Protein AF-A0A377C476-F1 (afdb_monomer_lite)

Foldseek 3Di:
DVVVVVVVVVVVVLQQEFEEEEAEAQQLQLVVVLVQLQDQAHDDDQPVVVPPVDDDCRNVVVVVVVVVCRVVRDGAAEDELLLLLLLQLLVDDLVFSLLLLCLLPVPFDSVLSSCCCCVHLSPDAPCVVPPNVVSVLLLPPPDDRDDDPVCLLCVSVSSVRSVVSSVRVLVSLCVRPLCSSVSSSQQSLLLQLFPVHRGPPSVVDHGDNVSLCSSLSSVVSSVVSNCSSVVNRHHYYYRHDFAVVSVVVCVVPDPSYFYEYRYEDPVSSVVSCCPPSVDDPVRSVVSVCQSCLDDDDPCSNSRTGPSVVSQVVGPHYHYDYDD

Sequence (323 aa):
MKEKKFVSELFLENGQFILVGLTGRTGSGCTTTANILENEKTVFPDVSKLQGFYKGLDVHRYNIVKKFAENHWENFYSIKVSDLISAYLLMLTVEEASEFILSSNKSISKEHLDIVLTFGVFSDNLILTRFKNVIENLLDHNSELKLDEKTINKFISILKLVRKFTKEFKAELNEINSNLYVSAYQLAGKSIRRRGRIEVDFEDKEFMPKSVFNLPETINRVIKLIRKSKRDNALIVIDAIRNPYEAKFFKDRYSAFHLMSINAPDEHRTNYLRKLHKFSEKQIEEIDSVESGKGDNSYKHLTNPNVTKCIELSDIHIFNPKK

Secondary structure (DSSP, 8-state):
-HHHHHHHHHHHHHHSEEEEEEE--TTSSHHHHHHHHH-SS--PPPGGGSTTTS-THHHHHHHHHHHHHHHS--PPEEEEHHHHHHHHHTTS-HHHHHHHHHHH-TTS-HHHHHHHHHHSTTTS-HIIIIIHHHHHHHH-TTS-----HHHHHHHHHHHHHHHHHHHHHHHHHHHH-TTHHHHHHHHHHHHHHHHSS--TTTTTSPP-GGGGGHHHHHHHHHHHHHHHHTTT-EEEEEE----HHHHHHHHHH-TTEEEEEEE--HHHHHHHHHHHH---HHHHHHHHHHHBT--SSTTHHHHS-BHHHHHHT-SEEEE----

InterPro domains:
  IPR027417 P-loop containing nucleoside triphosphate hydrolase [G3DSA:3.40.50.300] (19-323)
  IPR027417 P-loop containing nucleoside triphosphate hydrolase [SSF52540] (19-187)

Organism: Escherichia coli (NCBI:txid562)

pLDDT: mean 90.07, std 8.07, range [57.75, 97.88]

Radius of gyration: 21.04 Å; chains: 1; bounding box: 57×39×68 Å

Structure (mmCIF, N/CA/C/O backbone):
data_AF-A0A377C476-F1
#
_entry.id   AF-A0A377C476-F1
#
loop_
_atom_site.group_PDB
_atom_site.id
_atom_site.type_symbol
_atom_site.label_atom_id
_atom_site.label_alt_id
_atom_site.label_comp_id
_atom_site.label_asym_id
_atom_site.label_entity_id
_atom_site.label_seq_id
_atom_site.pdbx_PDB_ins_code
_atom_site.Cartn_x
_atom_site.Cartn_y
_atom_site.Cartn_z
_atom_site.occupancy
_atom_site.B_iso_or_equiv
_atom_site.auth_seq_id
_atom_site.auth_comp_id
_atom_site.auth_asym_id
_atom_site.auth_atom_id
_atom_site.pdbx_PDB_model_num
ATOM 1 N N . MET A 1 1 ? -17.209 -1.822 42.238 1.00 57.75 1 MET A N 1
ATOM 2 C CA . MET A 1 1 ? -15.994 -1.037 41.891 1.00 57.75 1 MET A CA 1
ATOM 3 C C . MET A 1 1 ? -14.922 -1.890 41.205 1.00 57.75 1 MET A C 1
ATOM 5 O O . MET A 1 1 ? -14.428 -1.461 40.174 1.00 57.75 1 MET A O 1
ATOM 9 N N . LYS A 1 2 ? -14.615 -3.103 41.703 1.00 63.81 2 LYS A N 1
ATOM 10 C CA . LYS A 1 2 ? -13.699 -4.060 41.042 1.00 63.81 2 LYS A CA 1
ATOM 11 C C . LYS A 1 2 ? -14.183 -4.544 39.665 1.00 63.81 2 LYS A C 1
ATOM 13 O O . LYS A 1 2 ? -13.397 -4.515 38.733 1.00 63.81 2 LYS A O 1
ATOM 18 N N . GLU A 1 3 ? -15.466 -4.880 39.505 1.00 65.62 3 GLU A N 1
ATOM 19 C CA . GLU A 1 3 ? -16.017 -5.288 38.195 1.00 65.62 3 GLU A CA 1
ATOM 20 C C . GLU A 1 3 ? -15.938 -4.184 37.141 1.00 65.62 3 GLU A C 1
ATOM 22 O O . GLU A 1 3 ? -15.497 -4.440 36.033 1.00 65.62 3 GLU A O 1
ATOM 27 N N . LYS A 1 4 ? -16.287 -2.935 37.485 1.00 66.75 4 LYS A N 1
ATOM 28 C CA . LYS A 1 4 ? -16.133 -1.802 36.555 1.00 66.75 4 LYS A CA 1
ATOM 29 C C . LYS A 1 4 ? -14.678 -1.623 36.115 1.00 66.75 4 LYS A C 1
ATOM 31 O O . LYS A 1 4 ? -14.443 -1.351 34.950 1.00 66.75 4 LYS A O 1
ATOM 36 N N . LYS A 1 5 ? -13.718 -1.810 37.028 1.00 68.38 5 LYS A N 1
ATOM 37 C CA . LYS A 1 5 ? -12.285 -1.743 36.715 1.00 68.38 5 LYS A CA 1
ATOM 38 C C . LYS A 1 5 ? -11.850 -2.890 35.794 1.00 68.38 5 LYS A C 1
ATOM 40 O O . LYS A 1 5 ? -11.198 -2.628 34.796 1.00 68.38 5 LYS A O 1
ATOM 45 N N . PHE A 1 6 ? -12.280 -4.116 36.085 1.00 72.31 6 PHE A N 1
ATOM 46 C CA . PHE A 1 6 ? -11.998 -5.300 35.270 1.00 72.31 6 PHE A CA 1
ATOM 47 C C . PHE A 1 6 ? -12.586 -5.190 33.858 1.00 72.31 6 PHE A C 1
ATOM 49 O O . PHE A 1 6 ? -11.902 -5.443 32.876 1.00 72.31 6 PHE A O 1
ATOM 56 N N . VAL A 1 7 ? -13.842 -4.752 33.747 1.00 70.62 7 VAL A N 1
ATOM 57 C CA . VAL A 1 7 ? -14.502 -4.513 32.460 1.00 70.62 7 VAL A CA 1
ATOM 58 C C . VAL A 1 7 ? -13.757 -3.432 31.673 1.00 70.62 7 VAL A C 1
ATOM 60 O O . VAL A 1 7 ? -13.497 -3.620 30.489 1.00 70.62 7 VAL A O 1
ATOM 63 N N . SER A 1 8 ? -13.348 -2.336 32.321 1.00 67.06 8 SER A N 1
ATOM 64 C CA . SER A 1 8 ? -12.518 -1.311 31.679 1.00 67.06 8 SER A CA 1
ATOM 65 C C . SER A 1 8 ? -11.168 -1.857 31.202 1.00 67.06 8 SER A C 1
ATOM 67 O O . SER A 1 8 ? -10.776 -1.556 30.084 1.00 67.06 8 SER A O 1
ATOM 69 N N . GLU A 1 9 ? -10.470 -2.665 32.003 1.00 69.00 9 GLU A N 1
ATOM 70 C CA . GLU A 1 9 ? -9.192 -3.294 31.624 1.00 69.00 9 GLU A CA 1
ATOM 71 C C . GLU A 1 9 ? -9.357 -4.248 30.429 1.00 69.00 9 GLU A C 1
ATOM 73 O O . GLU A 1 9 ? -8.583 -4.178 29.478 1.00 69.00 9 GLU A O 1
ATOM 78 N N . LEU A 1 10 ? -10.424 -5.053 30.410 1.00 68.19 10 LEU A N 1
ATOM 79 C CA . LEU A 1 10 ? -10.737 -5.961 29.303 1.00 68.19 10 LEU A CA 1
ATOM 80 C C . LEU A 1 10 ? -11.032 -5.208 27.992 1.00 68.19 10 LEU A C 1
ATOM 82 O O . LEU A 1 10 ? -10.641 -5.646 26.913 1.00 68.19 10 LEU A O 1
ATOM 86 N N . PHE A 1 11 ? -11.715 -4.060 28.069 1.00 66.81 11 PHE A N 1
ATOM 87 C CA . PHE A 1 11 ? -11.955 -3.208 26.901 1.00 66.81 11 PHE A CA 1
ATOM 88 C C . PHE A 1 11 ? -10.708 -2.430 26.460 1.00 66.81 11 PHE A C 1
ATOM 90 O O . PHE A 1 11 ? -10.566 -2.162 25.267 1.00 66.81 11 PHE A O 1
ATOM 97 N N . LEU A 1 12 ? -9.806 -2.087 27.385 1.00 64.88 12 LEU A N 1
ATOM 98 C CA . LEU A 1 12 ? -8.545 -1.410 27.073 1.00 64.88 12 LEU A CA 1
ATOM 99 C C . LEU A 1 12 ? -7.604 -2.306 26.259 1.00 64.88 12 LEU A C 1
ATOM 101 O O . LEU A 1 12 ? -6.991 -1.807 25.321 1.00 64.88 12 LEU A O 1
ATOM 105 N N . GLU A 1 13 ? -7.545 -3.609 26.547 1.00 63.44 13 GLU A N 1
ATOM 106 C CA . GLU A 1 13 ? -6.774 -4.594 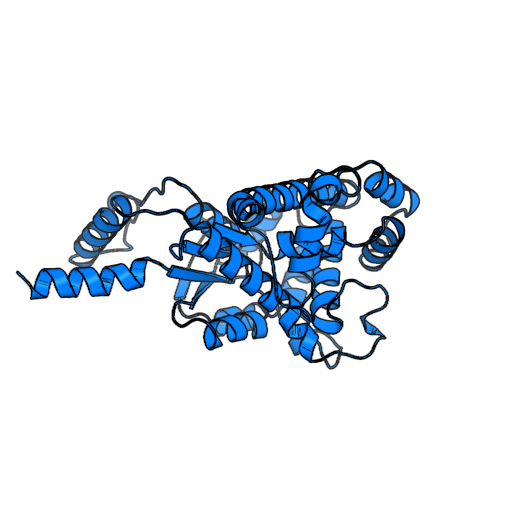25.763 1.00 63.44 13 GLU A CA 1
ATOM 107 C C . GLU A 1 13 ? -7.187 -4.595 24.276 1.00 63.44 13 GLU A C 1
ATOM 109 O O . GLU A 1 13 ? -6.336 -4.580 23.388 1.00 63.44 13 GLU A O 1
ATOM 114 N N . ASN A 1 14 ? -8.491 -4.496 23.983 1.00 64.25 14 ASN A N 1
ATOM 115 C CA . ASN A 1 14 ? -9.004 -4.423 22.605 1.00 64.25 14 ASN A CA 1
ATOM 116 C C . ASN A 1 14 ? -8.673 -3.099 21.892 1.00 64.25 14 ASN A C 1
ATOM 118 O O . ASN A 1 14 ? -8.753 -3.025 20.667 1.00 64.25 14 ASN A O 1
ATOM 122 N N . GLY A 1 15 ? -8.332 -2.047 22.640 1.00 69.44 15 GLY A N 1
ATOM 123 C CA . GLY A 1 15 ? -7.963 -0.740 22.096 1.00 69.44 15 GLY A CA 1
ATOM 124 C C . GLY A 1 15 ? -6.485 -0.614 21.725 1.00 69.44 15 GLY A C 1
ATOM 125 O O . GLY A 1 15 ? -6.117 0.336 21.043 1.00 69.44 15 GLY A O 1
ATOM 126 N N . GLN A 1 16 ? -5.635 -1.554 22.148 1.00 84.69 16 GLN A N 1
ATOM 127 C CA . GLN A 1 16 ? -4.187 -1.470 21.939 1.00 84.69 16 GLN A CA 1
ATOM 128 C C . GLN A 1 16 ? -3.775 -1.808 20.505 1.00 84.69 16 GLN A C 1
ATOM 130 O O . GLN A 1 16 ? -2.795 -1.268 19.999 1.00 84.69 16 GLN A O 1
ATOM 135 N N . PHE A 1 17 ? -4.507 -2.684 19.817 1.00 92.06 17 PHE A N 1
ATOM 136 C CA . PHE A 1 17 ? -4.168 -3.074 18.453 1.00 92.06 17 PHE A CA 1
ATOM 137 C C . PHE A 1 17 ? -5.415 -3.258 17.597 1.00 92.06 17 PHE A C 1
ATOM 139 O O . PHE A 1 17 ? -6.231 -4.141 17.845 1.00 92.06 17 PHE A O 1
ATOM 146 N N . ILE A 1 18 ? -5.513 -2.455 16.539 1.00 93.56 18 ILE A N 1
ATOM 147 C CA . ILE A 1 18 ? -6.541 -2.591 15.507 1.00 93.56 18 ILE A CA 1
ATOM 148 C C . ILE A 1 18 ? -5.837 -2.636 14.159 1.00 93.56 18 ILE A C 1
ATOM 150 O O . ILE A 1 18 ? -4.988 -1.791 13.868 1.00 93.56 18 ILE A O 1
ATOM 154 N N . LEU A 1 19 ? -6.224 -3.591 13.314 1.00 96.44 19 LEU A N 1
ATOM 155 C CA . LEU A 1 19 ? -5.758 -3.663 11.938 1.00 96.44 19 LEU A CA 1
ATOM 156 C C . LEU A 1 19 ? -6.949 -3.558 10.987 1.00 96.44 19 LEU A C 1
ATOM 158 O O . LEU A 1 19 ? -7.756 -4.475 10.878 1.00 96.44 19 LEU A O 1
ATOM 162 N N . VAL A 1 20 ? -7.050 -2.450 10.262 1.00 97.38 20 VAL A N 1
ATOM 163 C CA . VAL A 1 20 ? -8.096 -2.262 9.252 1.00 97.38 20 VAL A CA 1
ATOM 164 C C . VAL A 1 20 ? -7.502 -2.451 7.867 1.00 97.38 20 VAL A C 1
ATOM 166 O O . VAL A 1 20 ? -6.581 -1.743 7.474 1.00 97.38 20 VAL A O 1
ATOM 169 N N . GLY A 1 21 ? -8.043 -3.383 7.094 1.00 97.75 21 GLY A N 1
ATOM 170 C CA . GLY A 1 21 ? -7.802 -3.451 5.658 1.00 97.75 21 GLY A CA 1
ATOM 171 C C . GLY A 1 21 ? -8.862 -2.646 4.925 1.00 97.75 21 GLY A C 1
ATOM 172 O O . GLY A 1 21 ? -10.046 -2.892 5.120 1.00 97.75 21 GLY A O 1
ATOM 173 N N . LEU A 1 22 ? -8.474 -1.705 4.068 1.00 97.88 22 LEU A N 1
ATOM 174 C CA . LEU A 1 22 ? -9.420 -1.038 3.175 1.00 97.88 22 LEU A CA 1
ATOM 175 C C . LEU A 1 22 ? -9.437 -1.745 1.827 1.00 97.88 22 LEU A C 1
ATOM 177 O O . LEU A 1 22 ? -8.386 -2.084 1.296 1.00 97.88 22 LEU A O 1
ATOM 181 N N . THR A 1 23 ? -10.609 -1.915 1.232 1.00 96.44 23 THR A N 1
ATOM 182 C CA . THR A 1 23 ? -10.756 -2.392 -0.147 1.00 96.44 23 THR A CA 1
ATOM 183 C C . THR A 1 23 ? -11.843 -1.609 -0.872 1.00 96.44 23 THR A C 1
ATOM 185 O O . THR A 1 23 ? -12.672 -0.949 -0.250 1.00 96.44 23 THR A O 1
ATOM 188 N N . GLY A 1 24 ? -11.814 -1.613 -2.196 1.00 93.88 24 GLY A N 1
ATOM 189 C CA . GLY A 1 24 ? -12.720 -0.820 -3.014 1.00 93.88 24 GLY A CA 1
ATOM 190 C C . GLY A 1 24 ? -12.116 -0.506 -4.372 1.00 93.88 24 GLY A C 1
ATOM 191 O O . GLY A 1 24 ? -10.894 -0.505 -4.548 1.00 93.88 24 GLY A O 1
ATOM 192 N N . ARG A 1 25 ? -12.994 -0.268 -5.346 1.00 91.12 25 ARG A N 1
ATOM 193 C CA . ARG A 1 25 ? -12.596 0.056 -6.721 1.00 91.12 25 ARG A CA 1
ATOM 194 C C . ARG A 1 25 ? -11.845 1.380 -6.764 1.00 91.12 25 ARG A C 1
ATOM 196 O O . ARG A 1 25 ? -12.111 2.283 -5.965 1.00 91.12 25 ARG A O 1
ATOM 203 N N . THR A 1 26 ? -10.935 1.539 -7.721 1.00 89.00 26 THR A N 1
ATOM 204 C CA . THR A 1 26 ? -10.209 2.810 -7.886 1.00 89.00 26 THR A CA 1
ATOM 205 C C . THR A 1 26 ? -11.179 3.990 -7.992 1.00 89.00 26 THR A C 1
ATOM 207 O O . THR A 1 26 ? -12.104 3.976 -8.795 1.00 89.00 26 THR A O 1
ATOM 210 N N . GLY A 1 27 ? -10.979 5.014 -7.156 1.00 86.75 27 GLY A N 1
ATOM 211 C CA . GLY A 1 27 ? -11.849 6.195 -7.073 1.00 86.75 27 GLY A CA 1
ATOM 212 C C . GLY A 1 27 ? -12.967 6.125 -6.020 1.00 86.75 27 GLY A C 1
ATOM 213 O O . GLY A 1 27 ? -13.596 7.156 -5.756 1.00 86.75 27 GLY A O 1
ATOM 214 N N . SER A 1 28 ? -13.178 4.976 -5.359 1.00 90.69 28 SER A N 1
ATOM 215 C CA . SER A 1 28 ? -14.230 4.811 -4.339 1.00 90.69 28 SER A CA 1
ATOM 216 C C . SER A 1 28 ? -13.941 5.531 -3.017 1.00 90.69 28 SER A C 1
ATOM 218 O O . SER A 1 28 ? -14.869 5.948 -2.325 1.00 90.69 28 SER A O 1
ATOM 220 N N . GLY A 1 29 ? -12.662 5.753 -2.691 1.00 92.38 29 GLY A N 1
ATOM 221 C CA . GLY A 1 29 ? -12.243 6.555 -1.538 1.00 92.38 29 GLY A CA 1
ATOM 222 C C . GLY A 1 29 ? -11.374 5.846 -0.500 1.00 92.38 29 GLY A C 1
ATOM 223 O O . GLY A 1 29 ? -11.163 6.435 0.551 1.00 92.38 29 GLY A O 1
ATOM 224 N N . CYS A 1 30 ? -10.829 4.650 -0.767 1.00 94.25 30 CYS A N 1
ATOM 225 C CA . CYS A 1 30 ? -9.942 3.947 0.179 1.00 94.25 30 CYS A CA 1
ATOM 226 C C . CYS A 1 30 ? -8.803 4.837 0.704 1.00 94.25 30 CYS A C 1
ATOM 228 O O . CYS A 1 30 ? -8.698 5.045 1.908 1.00 94.25 30 CYS A O 1
ATOM 230 N N . THR A 1 31 ? -8.026 5.462 -0.185 1.00 92.38 31 THR A N 1
ATOM 231 C CA . THR A 1 31 ? -6.931 6.355 0.224 1.00 92.38 31 THR A CA 1
ATOM 232 C C . THR A 1 31 ? -7.428 7.579 0.996 1.00 92.38 31 THR A C 1
ATOM 234 O O . THR A 1 31 ? -6.753 8.047 1.908 1.00 92.38 31 THR A O 1
ATOM 237 N N . THR A 1 32 ? -8.621 8.098 0.681 1.00 93.06 32 THR A N 1
ATOM 238 C CA . THR A 1 32 ? -9.232 9.192 1.452 1.00 93.06 32 THR A CA 1
ATOM 239 C C . THR A 1 32 ? -9.552 8.738 2.873 1.00 93.06 32 THR A C 1
ATOM 241 O O . THR A 1 32 ? -9.193 9.433 3.818 1.00 93.06 32 THR A O 1
ATOM 244 N N . THR A 1 33 ? -10.155 7.559 3.035 1.00 94.94 33 THR A N 1
ATOM 245 C CA . THR A 1 33 ? -10.430 6.964 4.347 1.00 94.94 33 THR A CA 1
ATOM 246 C C . THR A 1 33 ? -9.140 6.697 5.123 1.00 94.94 33 THR A C 1
ATOM 248 O O . THR A 1 33 ? -9.057 7.076 6.287 1.00 94.94 33 THR A O 1
ATOM 251 N N . ALA A 1 34 ? -8.106 6.130 4.489 1.00 95.69 34 ALA A N 1
ATOM 252 C CA . ALA A 1 34 ? -6.804 5.914 5.125 1.00 95.69 34 ALA A CA 1
ATOM 253 C C . ALA A 1 34 ? -6.193 7.227 5.637 1.00 95.69 34 ALA A C 1
ATOM 255 O O . ALA A 1 34 ? -5.738 7.286 6.774 1.00 95.69 34 ALA A O 1
ATOM 256 N N . ASN A 1 35 ? -6.243 8.293 4.831 1.00 94.38 35 ASN A N 1
ATOM 257 C CA . ASN A 1 35 ? -5.744 9.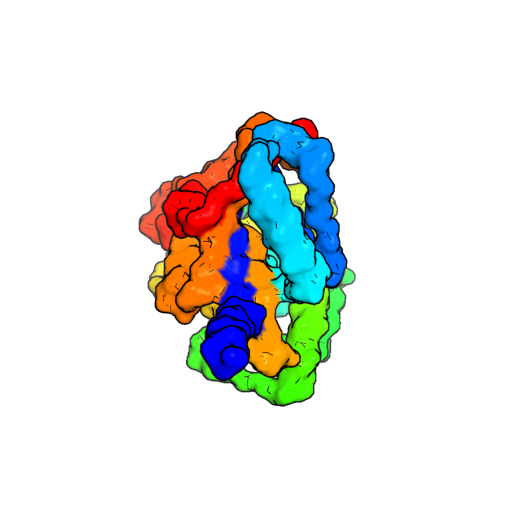608 5.232 1.00 94.38 35 ASN A CA 1
ATOM 258 C C . ASN A 1 35 ? -6.563 10.215 6.389 1.00 94.38 35 ASN A C 1
ATOM 260 O O . ASN A 1 35 ? -5.987 10.876 7.245 1.00 94.38 35 ASN A O 1
ATOM 264 N N . ILE A 1 36 ? -7.888 10.004 6.434 1.00 93.81 36 ILE A N 1
ATOM 265 C CA . ILE A 1 36 ? -8.722 10.440 7.570 1.00 93.81 36 ILE A CA 1
ATOM 266 C C . ILE A 1 36 ? -8.282 9.727 8.851 1.00 93.81 36 ILE A C 1
ATOM 268 O O . ILE A 1 36 ? -8.099 10.387 9.870 1.00 93.81 36 ILE A O 1
ATOM 272 N N . LEU A 1 37 ? -8.086 8.406 8.791 1.00 94.69 37 LEU A N 1
ATOM 273 C CA . LEU A 1 37 ? -7.642 7.604 9.934 1.00 94.69 37 LEU A CA 1
ATOM 274 C C . LEU A 1 37 ? -6.221 7.971 10.391 1.00 94.69 37 LEU A C 1
ATOM 276 O O . LEU A 1 37 ? -5.928 7.913 11.579 1.00 94.69 37 LEU A O 1
ATOM 280 N N . GLU A 1 38 ? -5.342 8.362 9.469 1.00 94.88 38 GLU A N 1
ATOM 281 C CA . GLU A 1 38 ? -3.955 8.743 9.765 1.00 94.88 38 GLU A CA 1
ATOM 282 C C . GLU A 1 38 ? -3.814 10.144 10.389 1.00 94.88 38 GLU A C 1
ATOM 284 O O . GLU A 1 38 ? -2.758 10.472 10.931 1.00 94.88 38 GLU A O 1
ATOM 289 N N . ASN A 1 39 ? -4.858 10.976 10.357 1.00 93.44 39 ASN A N 1
ATOM 290 C CA . ASN A 1 39 ? -4.792 12.313 10.943 1.00 93.44 39 ASN A CA 1
ATOM 291 C C . ASN A 1 39 ? -4.703 12.270 12.476 1.00 93.44 39 ASN A C 1
ATOM 293 O O . ASN A 1 39 ? -5.506 11.622 13.147 1.00 93.44 39 ASN A O 1
ATOM 297 N N . GLU A 1 40 ? -3.790 13.069 13.038 1.00 90.81 40 GLU A N 1
ATOM 298 C CA . GLU A 1 40 ? -3.640 13.263 14.493 1.00 90.81 40 GLU A CA 1
ATOM 299 C C . GLU A 1 40 ? -4.912 13.809 15.149 1.00 90.81 40 GLU A C 1
ATOM 301 O O . GLU A 1 40 ? -5.208 13.510 16.301 1.00 90.81 40 GLU A O 1
ATOM 306 N N . LYS A 1 41 ? -5.680 14.606 14.402 1.00 87.94 41 LYS A N 1
ATOM 307 C CA . LYS A 1 41 ? -6.986 15.111 14.815 1.00 87.94 41 LYS A CA 1
ATOM 308 C C . LYS A 1 41 ? -8.022 14.657 13.808 1.00 87.94 41 LYS A C 1
ATOM 310 O O . LYS A 1 41 ? -7.912 14.961 12.621 1.00 87.94 41 LYS A O 1
ATOM 315 N N . THR A 1 42 ? -9.048 13.976 14.290 1.00 82.00 42 THR A N 1
ATOM 316 C CA . THR A 1 42 ? -10.223 13.656 13.486 1.00 82.00 42 THR A CA 1
ATOM 317 C C . THR A 1 42 ? -11.346 14.646 13.765 1.00 82.00 42 THR A C 1
ATOM 319 O O . THR A 1 42 ? -11.436 15.222 14.850 1.00 82.00 42 THR A O 1
ATOM 322 N N . VAL A 1 43 ? -12.207 14.848 12.773 1.00 84.62 43 VAL A N 1
ATOM 323 C CA . VAL A 1 43 ? -13.408 15.671 12.906 1.00 84.62 43 VAL A CA 1
ATOM 324 C C . VAL A 1 43 ? -14.605 14.772 12.671 1.00 84.62 43 VAL A C 1
ATOM 326 O O . VAL A 1 43 ? -14.848 14.323 11.550 1.00 84.62 43 VAL A O 1
ATOM 329 N N . PHE A 1 44 ? -15.376 14.534 13.726 1.00 89.06 44 PHE A N 1
ATOM 330 C CA . PHE A 1 44 ? -16.642 13.836 13.598 1.00 89.06 44 PHE A CA 1
ATOM 331 C C . PHE A 1 44 ? -17.749 14.837 13.250 1.00 89.06 44 PHE A C 1
ATOM 333 O O . PHE A 1 44 ? -17.859 15.887 13.892 1.00 89.06 44 PHE A O 1
ATOM 340 N N . PRO A 1 45 ? -18.583 14.545 12.238 1.00 89.06 45 PRO A N 1
ATOM 341 C CA . PRO A 1 45 ? -19.657 15.446 11.845 1.00 89.06 45 PRO A CA 1
ATOM 342 C C . PRO A 1 45 ? -20.634 15.701 13.001 1.00 89.06 45 PRO A C 1
ATOM 344 O O . PRO A 1 45 ? -20.818 14.890 13.905 1.00 89.06 45 PRO A O 1
ATOM 347 N N . ASP A 1 46 ? -21.270 16.864 13.010 1.00 87.50 46 ASP A N 1
ATOM 348 C CA . ASP A 1 46 ? -22.396 17.099 13.913 1.00 87.50 46 ASP A CA 1
ATOM 349 C C . ASP A 1 46 ? -23.640 16.401 13.381 1.00 87.50 46 ASP A C 1
ATOM 351 O O . ASP A 1 46 ? -23.808 16.256 12.170 1.00 87.50 46 ASP A O 1
ATOM 355 N N . VAL A 1 47 ? -24.551 16.020 14.278 1.00 85.12 47 VAL A N 1
ATOM 356 C CA . VAL A 1 47 ? -25.820 15.370 13.910 1.00 85.12 47 VAL A CA 1
ATOM 357 C C . VAL A 1 47 ? -26.593 16.193 12.873 1.00 85.12 47 VAL A C 1
ATOM 359 O O . VAL A 1 47 ? -27.190 15.631 11.959 1.00 85.12 47 VAL A O 1
ATOM 362 N N . SER A 1 48 ? -26.526 17.525 12.958 1.00 83.44 48 SER A N 1
ATOM 363 C CA . SER A 1 48 ? -27.154 18.441 11.997 1.00 83.44 48 SER A CA 1
ATOM 364 C C . SER A 1 48 ? -26.638 18.275 10.564 1.00 83.44 48 SER A C 1
ATOM 366 O O . SER A 1 48 ? -27.383 18.526 9.619 1.00 83.44 48 SER A O 1
ATOM 368 N N . LYS A 1 49 ? -25.391 17.821 10.388 1.00 83.81 49 LYS A N 1
ATOM 369 C CA . LYS A 1 49 ? -24.755 17.561 9.086 1.00 83.81 49 LYS A CA 1
ATOM 370 C C . LYS A 1 49 ? -25.054 16.159 8.546 1.00 83.81 49 LYS A C 1
ATOM 372 O O . LYS A 1 49 ? -24.744 15.878 7.395 1.00 83.81 49 LYS A O 1
ATOM 377 N N . LEU A 1 50 ? -25.674 15.291 9.347 1.00 79.44 50 LEU A N 1
ATOM 378 C CA . LEU A 1 50 ? -26.007 13.904 8.998 1.00 79.44 50 LEU A CA 1
ATOM 379 C C . LEU A 1 50 ? -27.468 13.746 8.538 1.00 79.44 50 LEU A C 1
ATOM 381 O O . LEU A 1 50 ? -28.037 12.666 8.691 1.00 79.44 50 LEU A O 1
ATOM 385 N N . GLN A 1 51 ? -28.087 14.824 8.031 1.00 67.81 51 GLN A N 1
ATOM 386 C CA . GLN A 1 51 ? -29.532 14.949 7.782 1.00 67.81 51 GLN A CA 1
ATOM 387 C C . GLN A 1 51 ? -30.187 13.651 7.280 1.00 67.81 51 GLN A C 1
ATOM 389 O O . GLN A 1 51 ? -29.940 13.194 6.166 1.00 67.81 51 GLN A O 1
ATOM 394 N N . GLY A 1 52 ? -31.054 13.077 8.118 1.00 73.81 52 GLY A N 1
ATOM 395 C CA . GLY A 1 52 ? -31.878 11.914 7.786 1.00 73.81 52 GLY A CA 1
ATOM 396 C C . GLY A 1 52 ? -31.228 10.542 7.989 1.00 73.81 52 GLY A C 1
ATOM 397 O O . GLY A 1 52 ? -31.963 9.558 7.939 1.00 73.81 52 GLY A O 1
ATOM 398 N N . PHE A 1 53 ? -29.918 10.460 8.262 1.00 79.19 53 PHE A N 1
ATOM 399 C CA . PHE A 1 53 ? -29.214 9.182 8.441 1.00 79.19 53 PHE A CA 1
ATOM 400 C C . PHE A 1 53 ? -29.513 8.522 9.796 1.00 79.19 53 PHE A C 1
ATOM 402 O O . PHE A 1 53 ? -29.760 7.323 9.860 1.00 79.19 53 PHE A O 1
ATOM 409 N N . TYR A 1 54 ? -29.549 9.313 10.872 1.00 83.81 54 TYR A N 1
ATOM 410 C CA . TYR A 1 54 ? -29.909 8.853 12.217 1.00 83.81 54 TYR A CA 1
ATOM 411 C C . TYR A 1 54 ? -31.221 9.493 12.674 1.00 83.81 54 TYR A C 1
ATOM 413 O O . TYR A 1 54 ? -31.459 10.679 12.431 1.00 83.81 54 TYR A O 1
ATOM 421 N N . LYS A 1 55 ? -32.074 8.723 13.361 1.00 86.00 55 LYS A N 1
ATOM 422 C CA . LYS A 1 55 ? -33.350 9.196 13.924 1.00 86.00 55 LYS A CA 1
ATOM 423 C C . LYS A 1 55 ? -33.555 8.653 15.339 1.00 86.00 55 LYS A C 1
ATOM 425 O O . LYS A 1 55 ? -33.066 7.579 15.676 1.00 86.00 55 LYS A O 1
ATOM 430 N N . GLY A 1 56 ? -34.288 9.396 16.170 1.00 87.69 56 GLY A N 1
ATOM 431 C CA . GLY A 1 56 ? -34.650 8.968 17.525 1.00 87.69 56 GLY A CA 1
ATOM 432 C C . GLY A 1 56 ? -33.438 8.565 18.374 1.00 87.69 56 GLY A C 1
ATOM 433 O O . GLY A 1 56 ? -32.489 9.335 18.519 1.00 87.69 56 GLY A O 1
ATOM 434 N N . LEU A 1 57 ? -33.463 7.345 18.917 1.00 90.62 57 LEU A N 1
ATOM 435 C CA . LEU A 1 57 ? -32.402 6.805 19.778 1.00 90.62 57 LEU A CA 1
ATOM 436 C C . LEU A 1 57 ? -31.035 6.699 19.086 1.00 90.62 57 LEU A C 1
ATOM 438 O O . LEU A 1 57 ? -30.013 6.770 19.768 1.00 90.62 57 LEU A O 1
ATOM 442 N N . ASP A 1 58 ? -30.982 6.583 17.759 1.00 90.38 58 ASP A N 1
ATOM 443 C CA . ASP A 1 58 ? -29.703 6.457 17.054 1.00 90.38 58 ASP A CA 1
ATOM 444 C C . ASP A 1 58 ? -28.902 7.760 17.069 1.00 90.38 58 ASP A C 1
ATOM 446 O O . ASP A 1 58 ? -27.676 7.726 17.123 1.00 90.38 58 ASP A O 1
ATOM 450 N N . VAL A 1 59 ? -29.577 8.913 17.145 1.00 91.00 59 VAL A N 1
ATOM 451 C CA . VAL A 1 59 ? -28.916 10.208 17.371 1.00 91.00 59 VAL A CA 1
ATOM 452 C C . VAL A 1 59 ? -28.211 10.220 18.728 1.00 91.00 59 VAL A C 1
ATOM 454 O O . VAL A 1 59 ? -27.078 10.686 18.847 1.00 91.00 59 VAL A O 1
ATOM 457 N N . HIS A 1 60 ? -28.865 9.679 19.758 1.00 89.81 60 HIS A N 1
ATOM 458 C CA . HIS A 1 60 ? -28.279 9.591 21.090 1.00 89.81 60 HIS A CA 1
ATOM 459 C C . HIS A 1 60 ? -27.078 8.636 21.112 1.00 89.81 60 HIS A C 1
ATOM 461 O O . HIS A 1 60 ? -26.015 9.004 21.610 1.00 89.81 60 HIS A O 1
ATOM 467 N N . ARG A 1 61 ? -27.210 7.451 20.499 1.00 92.81 61 ARG A N 1
ATOM 468 C CA . ARG A 1 61 ? -26.114 6.476 20.355 1.00 92.81 61 ARG A CA 1
ATOM 469 C C . ARG A 1 61 ? -24.924 7.062 19.598 1.00 92.81 61 ARG A C 1
ATOM 471 O O . ARG A 1 61 ? -23.795 6.937 20.064 1.00 92.81 61 ARG A O 1
ATOM 478 N N . TYR A 1 62 ? -25.177 7.755 18.487 1.00 92.44 62 TYR A N 1
ATOM 479 C CA . TYR A 1 62 ? -24.142 8.449 17.726 1.00 92.44 62 TYR A CA 1
ATOM 480 C C . TYR A 1 62 ? -23.387 9.454 18.597 1.00 92.44 62 TYR A C 1
ATOM 482 O O . TYR A 1 62 ? -22.163 9.431 18.619 1.00 92.44 62 TYR A O 1
ATOM 490 N N . ASN A 1 63 ? -24.094 10.292 19.361 1.00 91.31 63 ASN A N 1
ATOM 491 C CA . ASN A 1 63 ? -23.458 11.285 20.228 1.00 91.31 63 ASN A CA 1
ATOM 492 C C . ASN A 1 63 ? -22.601 10.652 21.333 1.00 91.31 63 ASN A C 1
ATOM 494 O O . ASN A 1 63 ? -21.539 11.185 21.651 1.00 91.31 63 ASN A O 1
ATOM 498 N N . ILE A 1 64 ? -23.026 9.516 21.897 1.00 92.94 64 ILE A N 1
ATOM 499 C CA . ILE A 1 64 ? -22.220 8.766 22.873 1.00 92.94 64 ILE A CA 1
ATOM 500 C C . ILE A 1 64 ? -20.921 8.281 22.221 1.00 92.94 64 ILE A C 1
ATOM 502 O O . ILE A 1 64 ? -19.841 8.532 22.755 1.00 92.94 64 ILE A O 1
ATOM 506 N N . VAL A 1 65 ? -21.019 7.624 21.060 1.00 91.62 65 VAL A N 1
ATOM 507 C CA . VAL A 1 65 ? -19.853 7.078 20.347 1.00 91.62 65 VAL A CA 1
ATOM 508 C C . VAL A 1 65 ? -18.932 8.195 19.863 1.00 91.62 65 VAL A C 1
ATOM 510 O O . VAL A 1 65 ? -17.727 8.106 20.071 1.00 91.62 65 VAL A O 1
ATOM 513 N N . LYS A 1 66 ? -19.487 9.271 19.293 1.00 92.19 66 LYS A N 1
ATOM 514 C CA . LYS A 1 66 ? -18.754 10.475 18.878 1.00 92.19 66 LYS A CA 1
ATOM 515 C C . LYS A 1 66 ? -17.953 11.041 20.045 1.00 92.19 66 LYS A C 1
ATOM 517 O O . LYS A 1 66 ? -16.738 11.147 19.946 1.00 92.19 66 LYS A O 1
ATOM 522 N N . LYS A 1 67 ? -18.613 11.328 21.173 1.00 92.06 67 LYS A N 1
ATOM 523 C CA . LYS A 1 67 ? -17.949 11.891 22.355 1.00 92.06 67 LYS A CA 1
ATOM 524 C C . LYS A 1 67 ? -16.868 10.957 22.893 1.00 92.06 67 LYS A C 1
ATOM 526 O O . LYS A 1 67 ? -15.818 11.423 23.322 1.00 92.06 67 LYS A O 1
ATOM 531 N N . PHE A 1 68 ? -17.111 9.648 22.901 1.00 90.25 68 PHE A N 1
ATOM 532 C CA . PHE A 1 68 ? -16.094 8.686 23.310 1.00 90.25 68 PHE A CA 1
ATOM 533 C C . PHE A 1 68 ? -14.889 8.719 22.361 1.00 90.25 68 PHE A C 1
ATOM 535 O O . PHE A 1 68 ? -13.768 8.901 22.827 1.00 90.25 68 PHE A O 1
ATOM 542 N N . ALA A 1 69 ? -15.117 8.618 21.051 1.00 89.88 69 ALA A N 1
ATOM 543 C CA . ALA A 1 69 ? -14.066 8.595 20.040 1.00 89.88 69 ALA A CA 1
ATOM 544 C C . ALA A 1 69 ? -13.252 9.898 20.001 1.00 89.88 69 ALA A C 1
ATOM 546 O O . ALA A 1 69 ? -12.040 9.840 19.870 1.00 89.88 69 ALA A O 1
ATOM 547 N N . GLU A 1 70 ? -13.882 11.061 20.182 1.00 90.12 70 GLU A N 1
ATOM 548 C CA . GLU A 1 70 ? -13.191 12.359 20.253 1.00 90.12 70 GLU A CA 1
ATOM 549 C C . GLU A 1 70 ? -12.211 12.449 21.428 1.00 90.12 70 GLU A C 1
ATOM 551 O O . GLU A 1 70 ? -11.138 13.027 21.289 1.00 90.12 70 GLU A O 1
ATOM 556 N N . ASN A 1 71 ? -12.559 11.861 22.577 1.00 89.50 71 ASN A N 1
ATOM 557 C CA . ASN A 1 71 ? -11.713 11.889 23.775 1.00 89.50 71 ASN A CA 1
ATOM 558 C C . ASN A 1 71 ? -10.620 10.808 23.784 1.00 89.50 71 ASN A C 1
ATOM 560 O O . ASN A 1 71 ? -9.684 10.908 24.572 1.00 89.50 71 ASN A O 1
ATOM 564 N N . HIS A 1 72 ? -10.745 9.782 22.940 1.00 87.56 72 HIS A N 1
ATOM 565 C CA . HIS A 1 72 ? -9.829 8.636 22.889 1.00 87.56 72 HIS A CA 1
ATOM 566 C C . HIS A 1 72 ? -9.234 8.440 21.488 1.00 87.56 72 HIS A C 1
ATOM 568 O O . HIS A 1 72 ? -8.816 7.336 21.147 1.00 87.56 72 HIS A O 1
ATOM 574 N N . TRP A 1 73 ? -9.242 9.481 20.650 1.00 90.81 73 TRP A N 1
ATOM 575 C CA . TRP A 1 73 ? -8.727 9.373 19.293 1.00 90.81 73 TRP A CA 1
ATOM 576 C C . TRP A 1 73 ? -7.219 9.146 19.313 1.00 90.81 73 TRP A C 1
ATOM 578 O O . TRP A 1 73 ? -6.462 9.948 19.859 1.00 90.81 73 TRP A O 1
ATOM 588 N N . GLU A 1 74 ? -6.798 8.084 18.643 1.00 90.81 74 GLU A N 1
ATOM 589 C CA . GLU A 1 74 ? -5.412 7.829 18.290 1.00 90.81 74 GLU A CA 1
ATOM 590 C C . GLU A 1 74 ? -5.346 7.658 16.772 1.00 90.81 74 GLU A C 1
ATOM 592 O O . GLU A 1 74 ? -6.211 7.030 16.156 1.00 90.81 74 GLU A O 1
ATOM 597 N N . ASN A 1 75 ? -4.344 8.267 16.146 1.00 93.56 75 ASN A N 1
ATOM 598 C CA . ASN A 1 75 ? -4.191 8.186 14.704 1.00 93.56 75 ASN A CA 1
ATOM 599 C C . ASN A 1 75 ? -3.684 6.805 14.279 1.00 93.56 75 ASN A C 1
ATOM 601 O O . ASN A 1 75 ? -2.876 6.167 14.954 1.00 93.56 75 ASN A O 1
ATOM 605 N N . PHE A 1 76 ? -4.097 6.381 13.093 1.00 96.12 76 PHE A N 1
ATOM 606 C CA . PHE A 1 76 ? -3.627 5.144 12.495 1.00 96.12 76 PHE A CA 1
ATOM 607 C C . PHE A 1 76 ? -2.277 5.353 11.800 1.00 96.12 76 PHE A C 1
ATOM 609 O O . PHE A 1 76 ? -1.990 6.416 11.251 1.00 96.12 76 PHE A O 1
ATOM 616 N N . TYR A 1 77 ? -1.462 4.304 11.752 1.00 96.69 77 TYR A N 1
ATOM 617 C CA . TYR A 1 77 ? -0.326 4.207 10.841 1.00 96.69 77 TYR A CA 1
ATOM 618 C C . TYR A 1 77 ? -0.806 3.576 9.539 1.00 96.69 77 TYR A C 1
ATOM 620 O O . TYR A 1 77 ? -1.288 2.441 9.537 1.00 96.69 77 TYR A O 1
ATOM 628 N N . SER A 1 78 ? -0.690 4.295 8.424 1.00 96.12 78 SER A N 1
ATOM 629 C CA . SER A 1 78 ? -1.119 3.760 7.134 1.00 96.12 78 SER A CA 1
ATOM 630 C C . SER A 1 78 ? 0.009 2.998 6.431 1.00 96.12 78 SER A C 1
ATOM 632 O O . SER A 1 78 ? 1.154 3.448 6.384 1.00 96.12 78 SER A O 1
ATOM 634 N N . ILE A 1 79 ? -0.315 1.842 5.856 1.00 97.44 79 ILE A N 1
ATOM 635 C CA . ILE A 1 79 ? 0.574 1.040 5.012 1.00 97.44 79 ILE A CA 1
ATOM 636 C C . ILE A 1 79 ? -0.030 1.029 3.614 1.00 97.44 79 ILE A C 1
ATOM 638 O O . ILE A 1 79 ? -1.113 0.482 3.414 1.00 97.44 79 ILE A O 1
ATOM 642 N N . LYS A 1 80 ? 0.658 1.622 2.637 1.00 94.69 80 LYS A N 1
ATOM 643 C CA . LYS A 1 80 ? 0.213 1.614 1.239 1.00 94.69 80 LYS A CA 1
ATOM 644 C C . LYS A 1 80 ? 0.958 0.534 0.480 1.00 94.69 80 LYS A C 1
ATOM 646 O O . LYS A 1 80 ? 2.184 0.493 0.512 1.00 94.69 80 LYS A O 1
ATOM 651 N N . VAL A 1 81 ? 0.230 -0.309 -0.249 1.00 91.94 81 VAL A N 1
ATOM 652 C CA . VAL A 1 81 ? 0.849 -1.362 -1.074 1.00 91.94 81 VAL A CA 1
ATOM 653 C C . VAL A 1 81 ? 1.778 -0.755 -2.131 1.00 91.94 81 VAL A C 1
ATOM 655 O O . VAL A 1 81 ? 2.825 -1.327 -2.419 1.00 91.94 81 VAL A O 1
ATOM 658 N N . SER A 1 82 ? 1.451 0.435 -2.651 1.00 93.88 82 SER A N 1
ATOM 659 C CA . SER A 1 82 ? 2.336 1.180 -3.553 1.00 93.88 82 SER A CA 1
ATOM 660 C C . SER A 1 82 ? 3.694 1.468 -2.923 1.00 93.88 82 SER A C 1
ATOM 662 O O . SER A 1 82 ? 4.698 1.219 -3.572 1.00 93.88 82 SER A O 1
ATOM 664 N N . ASP A 1 83 ? 3.732 1.911 -1.663 1.00 96.50 83 ASP A N 1
ATOM 665 C CA . ASP A 1 83 ? 4.981 2.255 -0.974 1.00 96.50 83 ASP A CA 1
ATOM 666 C C . ASP A 1 83 ? 5.886 1.011 -0.852 1.00 96.50 83 ASP A C 1
ATOM 668 O O . ASP A 1 83 ? 7.107 1.093 -0.971 1.00 96.50 83 ASP A O 1
ATOM 672 N N . LEU A 1 84 ? 5.289 -0.175 -0.685 1.00 96.38 84 LEU A N 1
ATOM 673 C CA . LEU A 1 84 ? 6.031 -1.437 -0.648 1.00 96.38 84 LEU A CA 1
ATOM 674 C C . LEU A 1 84 ? 6.520 -1.869 -2.030 1.00 96.38 84 LEU A C 1
ATOM 676 O O . LEU A 1 84 ? 7.653 -2.318 -2.150 1.00 96.38 84 LEU A O 1
ATOM 680 N N . ILE A 1 85 ? 5.713 -1.698 -3.080 1.00 97.06 85 ILE A N 1
ATOM 681 C CA . ILE A 1 85 ? 6.155 -1.940 -4.463 1.00 97.06 85 ILE A CA 1
ATOM 682 C C . ILE A 1 85 ? 7.333 -1.020 -4.814 1.00 97.06 85 ILE A C 1
ATOM 684 O O . ILE A 1 85 ? 8.303 -1.477 -5.411 1.00 97.06 85 ILE A O 1
ATOM 688 N N . SER A 1 86 ? 7.300 0.244 -4.386 1.00 97.62 86 SER A N 1
ATOM 689 C CA . SER A 1 86 ? 8.425 1.174 -4.523 1.00 97.62 86 SER A CA 1
ATOM 690 C C . SER A 1 86 ? 9.676 0.679 -3.802 1.00 97.62 86 SER A C 1
ATOM 692 O O . SER A 1 86 ? 10.771 0.796 -4.341 1.00 97.62 86 SER A O 1
ATOM 694 N N . ALA A 1 87 ? 9.525 0.081 -2.617 1.00 97.38 87 ALA A N 1
ATOM 695 C CA . ALA A 1 87 ? 10.641 -0.529 -1.902 1.00 97.38 87 ALA A CA 1
ATOM 696 C C . ALA A 1 87 ? 11.255 -1.710 -2.678 1.00 97.38 87 ALA A C 1
ATOM 698 O O . ALA A 1 87 ? 12.474 -1.827 -2.709 1.00 97.38 87 ALA A O 1
ATOM 699 N N . TYR A 1 88 ? 10.439 -2.540 -3.343 1.00 97.75 88 TYR A N 1
ATOM 700 C CA . TYR A 1 88 ? 10.933 -3.583 -4.253 1.00 97.75 88 TYR A CA 1
ATOM 701 C C . TYR A 1 88 ? 11.663 -2.995 -5.467 1.00 97.75 88 TYR A C 1
ATOM 703 O O . TYR A 1 88 ? 12.733 -3.482 -5.819 1.00 97.75 88 TYR A O 1
ATOM 711 N N . LEU A 1 89 ? 11.105 -1.952 -6.092 1.00 97.75 89 LEU A N 1
ATOM 712 C CA . LEU A 1 89 ? 11.711 -1.282 -7.249 1.00 97.75 89 LEU A CA 1
ATOM 713 C C . LEU A 1 89 ? 13.078 -0.683 -6.909 1.00 97.75 89 LEU A C 1
ATOM 715 O O . LEU A 1 89 ? 14.005 -0.822 -7.692 1.00 97.75 89 LEU A O 1
ATOM 719 N N . LEU A 1 90 ? 13.223 -0.080 -5.728 1.00 96.12 90 LEU A N 1
ATOM 720 C CA . LEU A 1 90 ? 14.489 0.490 -5.257 1.00 96.12 90 LEU A CA 1
ATOM 721 C C . LEU A 1 90 ? 15.615 -0.540 -5.090 1.00 96.12 90 LEU A C 1
ATOM 723 O O . LEU A 1 90 ? 16.772 -0.147 -4.980 1.00 96.12 90 LEU A O 1
ATOM 727 N N . MET A 1 91 ? 15.306 -1.837 -5.007 1.00 95.12 91 MET A N 1
ATOM 728 C CA . MET A 1 91 ? 16.342 -2.873 -4.921 1.00 95.12 91 MET A CA 1
ATOM 729 C C . MET A 1 91 ? 16.919 -3.255 -6.287 1.00 95.12 91 MET A C 1
ATOM 731 O O . MET A 1 91 ? 17.897 -3.997 -6.331 1.00 95.12 91 MET A O 1
ATOM 735 N N . LEU A 1 92 ? 16.326 -2.766 -7.376 1.00 96.69 92 LEU A N 1
ATOM 736 C CA . LEU A 1 92 ? 16.837 -2.949 -8.727 1.00 96.69 92 LEU A CA 1
ATOM 737 C C . LEU A 1 92 ? 17.927 -1.925 -9.042 1.00 96.69 92 LEU A C 1
ATOM 739 O O . LEU A 1 92 ? 17.944 -0.813 -8.510 1.00 96.69 92 LEU A O 1
ATOM 743 N N . THR A 1 93 ? 18.813 -2.297 -9.956 1.00 96.12 93 THR A N 1
ATOM 744 C CA . THR A 1 93 ? 19.679 -1.346 -10.661 1.00 96.12 93 THR A CA 1
ATOM 745 C C . THR A 1 93 ? 18.858 -0.436 -11.580 1.00 96.12 93 THR A C 1
ATOM 747 O O . THR A 1 93 ? 17.692 -0.715 -11.878 1.00 96.12 93 THR A O 1
ATOM 750 N N . VAL A 1 94 ? 19.455 0.670 -12.035 1.00 96.56 94 VAL A N 1
ATOM 751 C CA . VAL A 1 94 ? 18.804 1.590 -12.984 1.00 96.56 94 VAL A CA 1
ATOM 752 C C . VAL A 1 94 ? 18.440 0.853 -14.272 1.00 96.56 94 VAL A C 1
ATOM 754 O O . VAL A 1 94 ? 17.332 1.012 -14.779 1.00 96.56 94 VAL A O 1
ATOM 757 N N . GLU A 1 95 ? 19.335 -0.004 -14.756 1.00 96.25 95 GLU A N 1
ATOM 758 C CA . GLU A 1 95 ? 19.157 -0.800 -15.964 1.00 96.25 95 GLU A CA 1
ATOM 759 C C . GLU A 1 95 ? 17.987 -1.782 -15.817 1.00 96.25 95 GLU A C 1
ATOM 761 O O . GLU A 1 95 ? 17.075 -1.783 -16.644 1.00 96.25 95 GLU A O 1
ATOM 766 N N . GLU A 1 96 ? 17.955 -2.561 -14.730 1.00 97.19 96 GLU A N 1
ATOM 767 C CA . GLU A 1 96 ? 16.864 -3.506 -14.452 1.00 97.19 96 GLU A CA 1
ATOM 768 C C . GLU A 1 96 ? 15.516 -2.792 -14.281 1.00 97.19 96 GLU A C 1
ATOM 770 O O . GLU A 1 96 ? 14.488 -3.261 -14.779 1.00 97.19 96 GLU A O 1
ATOM 775 N N . ALA A 1 97 ? 15.501 -1.651 -13.583 1.00 97.44 97 ALA A N 1
ATOM 776 C CA . ALA A 1 97 ? 14.295 -0.853 -13.400 1.00 97.44 97 ALA A CA 1
ATOM 777 C C . ALA A 1 97 ? 13.795 -0.281 -14.732 1.00 97.44 97 ALA A C 1
ATOM 779 O O . ALA A 1 97 ? 12.594 -0.339 -15.004 1.00 97.44 97 ALA A O 1
ATOM 780 N N . SER A 1 98 ? 14.700 0.223 -15.574 1.00 96.81 98 SER A N 1
ATOM 781 C CA . SER A 1 98 ? 14.382 0.740 -16.906 1.00 96.81 98 SER A CA 1
ATOM 782 C C . SER A 1 98 ? 13.768 -0.338 -17.793 1.00 96.81 98 SER A C 1
ATOM 784 O O . SER A 1 98 ? 12.661 -0.164 -18.310 1.00 96.81 98 SER A O 1
ATOM 786 N N . GLU A 1 99 ? 14.425 -1.496 -17.904 1.00 96.19 99 GLU A N 1
ATOM 787 C CA . GLU A 1 99 ? 13.931 -2.626 -18.693 1.00 96.19 99 GLU A CA 1
ATOM 788 C C . GLU A 1 99 ? 12.558 -3.097 -18.208 1.00 96.19 99 GLU A C 1
ATOM 790 O O . GLU A 1 99 ? 11.637 -3.296 -19.009 1.00 96.19 99 GLU A O 1
ATOM 795 N N . PHE A 1 100 ? 12.379 -3.196 -16.889 1.00 97.31 100 PHE A N 1
ATOM 796 C CA . PHE A 1 100 ? 11.099 -3.573 -16.307 1.00 97.31 100 PHE A CA 1
ATOM 797 C C . PHE A 1 100 ? 9.995 -2.555 -16.617 1.00 97.31 100 PHE A C 1
ATOM 799 O O . PHE A 1 100 ? 8.902 -2.932 -17.049 1.00 97.31 100 PHE A O 1
ATOM 806 N N . ILE A 1 101 ? 10.256 -1.261 -16.437 1.00 96.31 101 ILE A N 1
ATOM 807 C CA . ILE A 1 101 ? 9.269 -0.203 -16.678 1.00 96.31 101 ILE A CA 1
ATOM 808 C C . ILE A 1 101 ? 8.898 -0.132 -18.169 1.00 96.31 101 ILE A C 1
ATOM 810 O O . ILE A 1 101 ? 7.705 -0.049 -18.483 1.00 96.31 101 ILE A O 1
ATOM 814 N N . LEU A 1 102 ? 9.865 -0.259 -19.085 1.00 94.81 102 LEU A N 1
ATOM 815 C CA . LEU A 1 102 ? 9.624 -0.315 -20.536 1.00 94.81 102 LEU A CA 1
ATOM 816 C C . LEU A 1 102 ? 8.787 -1.527 -20.942 1.00 94.81 102 LEU A C 1
ATOM 818 O O . LEU A 1 102 ? 7.929 -1.415 -21.820 1.00 94.81 102 LEU A O 1
ATOM 822 N N . SER A 1 103 ? 8.969 -2.672 -20.275 1.00 93.56 103 SER A N 1
ATOM 823 C CA . SER A 1 103 ? 8.140 -3.857 -20.526 1.00 93.56 103 SER A CA 1
ATOM 824 C C . SER A 1 103 ? 6.653 -3.611 -20.217 1.00 93.56 103 SER A C 1
ATOM 826 O O . SER A 1 103 ? 5.784 -4.207 -20.854 1.00 93.56 103 SER A O 1
ATOM 828 N N . SER A 1 104 ? 6.344 -2.670 -19.311 1.00 89.81 104 SER A N 1
ATOM 829 C CA . SER A 1 104 ? 4.967 -2.285 -18.971 1.00 89.81 104 SER A CA 1
ATOM 830 C C . SER A 1 104 ? 4.310 -1.354 -19.995 1.00 89.81 104 SER A C 1
ATOM 832 O O . SER A 1 104 ? 3.081 -1.299 -20.067 1.00 89.81 104 SER A O 1
ATOM 834 N N . ASN A 1 105 ? 5.104 -0.610 -20.772 1.00 85.00 105 ASN A N 1
ATOM 835 C CA . ASN A 1 105 ? 4.622 0.315 -21.793 1.00 85.00 105 ASN A CA 1
ATOM 836 C C . ASN A 1 105 ? 5.720 0.590 -22.837 1.00 85.00 105 ASN A C 1
ATOM 838 O O . ASN A 1 105 ? 6.611 1.412 -22.631 1.00 85.00 105 ASN A O 1
ATOM 842 N N . LYS A 1 106 ? 5.611 -0.077 -23.992 1.00 79.25 106 LYS A N 1
ATOM 843 C CA . LYS A 1 106 ? 6.608 -0.029 -25.076 1.00 79.25 106 LYS A CA 1
ATOM 844 C C . LYS A 1 106 ? 6.659 1.302 -25.837 1.00 79.25 106 LYS A C 1
ATOM 846 O O . LYS A 1 106 ? 7.547 1.488 -26.659 1.00 79.25 106 LYS A O 1
ATOM 851 N N . SER A 1 107 ? 5.727 2.222 -25.592 1.00 83.12 107 SER A N 1
ATOM 852 C CA . SER A 1 107 ? 5.623 3.493 -26.327 1.00 83.12 107 SER A CA 1
ATOM 853 C C . SER A 1 107 ? 6.542 4.597 -25.784 1.00 83.12 107 SER A C 1
ATOM 855 O O . SER A 1 107 ? 6.366 5.763 -26.131 1.00 83.12 107 SER A O 1
ATOM 857 N N . ILE A 1 108 ? 7.481 4.262 -24.896 1.00 88.75 108 ILE A N 1
ATOM 858 C CA . ILE A 1 108 ? 8.332 5.214 -24.175 1.00 88.75 108 ILE A CA 1
ATOM 859 C C . ILE A 1 108 ? 9.763 5.145 -24.708 1.00 88.75 108 ILE A C 1
ATOM 861 O O . ILE A 1 108 ? 10.283 4.067 -24.988 1.00 88.75 108 ILE A O 1
ATOM 865 N N . SER A 1 109 ? 10.413 6.305 -24.823 1.00 91.19 109 SER A N 1
ATOM 866 C CA . SER A 1 109 ? 11.839 6.378 -25.149 1.00 91.19 109 SER A CA 1
ATOM 867 C C . SER A 1 109 ? 12.681 5.840 -23.990 1.00 91.19 109 SER A C 1
ATOM 869 O O . SER A 1 109 ? 12.630 6.390 -22.887 1.00 91.19 109 SER A O 1
ATOM 871 N N . LYS A 1 110 ? 13.481 4.799 -24.258 1.00 92.44 110 LYS A N 1
ATOM 872 C CA . LYS A 1 110 ? 14.432 4.231 -23.290 1.00 92.44 110 LYS A CA 1
ATOM 873 C C . LYS A 1 110 ? 15.417 5.283 -22.783 1.00 92.44 110 LYS A C 1
ATOM 875 O O . LYS A 1 110 ? 15.592 5.406 -21.582 1.00 92.44 110 LYS A O 1
ATOM 880 N N . GLU A 1 111 ? 15.977 6.091 -23.681 1.00 93.06 111 GLU A N 1
ATOM 881 C CA . GLU A 1 111 ? 16.941 7.139 -23.326 1.00 93.06 111 GLU A CA 1
ATOM 882 C C . GLU A 1 111 ? 16.350 8.150 -22.334 1.00 93.06 111 GLU A C 1
ATOM 884 O O . GLU A 1 111 ? 16.972 8.474 -21.326 1.00 93.06 111 GLU A O 1
ATOM 889 N N . HIS A 1 112 ? 15.115 8.605 -22.572 1.00 93.19 112 HIS A N 1
ATOM 890 C CA . HIS A 1 112 ? 14.451 9.536 -21.659 1.00 93.19 112 HIS A CA 1
ATOM 891 C C . HIS A 1 112 ? 14.202 8.894 -20.286 1.00 93.19 112 HIS A C 1
ATOM 893 O O . HIS A 1 112 ? 14.448 9.525 -19.259 1.00 93.19 112 HIS A O 1
ATOM 899 N N . LEU A 1 113 ? 13.751 7.636 -20.255 1.00 95.75 113 LEU A N 1
ATOM 900 C CA . LEU A 1 113 ? 13.541 6.917 -19.002 1.00 95.75 113 LEU A CA 1
ATOM 901 C C . LEU A 1 113 ? 14.853 6.713 -18.229 1.00 95.75 113 LEU A C 1
ATOM 903 O O . LEU A 1 113 ? 14.882 6.965 -17.028 1.00 95.75 113 LEU A O 1
ATOM 907 N N . ASP A 1 114 ? 15.928 6.310 -18.906 1.00 96.31 114 ASP A N 1
ATOM 908 C CA . ASP A 1 114 ? 17.247 6.098 -18.299 1.00 96.31 114 ASP A CA 1
ATOM 909 C C . ASP A 1 114 ? 17.774 7.390 -17.659 1.00 96.31 114 ASP A C 1
ATOM 911 O O . ASP A 1 114 ? 18.267 7.363 -16.530 1.00 96.31 114 ASP A O 1
ATOM 915 N N . ILE A 1 115 ? 17.604 8.539 -18.328 1.00 95.88 115 ILE A N 1
ATOM 916 C CA . ILE A 1 115 ? 17.953 9.860 -17.779 1.00 95.88 115 ILE A CA 1
ATOM 917 C C . ILE A 1 115 ? 17.155 10.139 -16.500 1.00 95.88 115 ILE A C 1
ATOM 919 O O . ILE A 1 115 ? 17.741 10.500 -15.479 1.00 95.88 115 ILE A O 1
ATOM 923 N N . VAL A 1 116 ? 15.832 9.947 -16.529 1.00 96.44 116 VAL A N 1
ATOM 924 C CA . VAL A 1 116 ? 14.969 10.191 -15.362 1.00 96.44 116 VAL A CA 1
ATOM 925 C C . VAL A 1 116 ? 15.332 9.271 -14.196 1.00 96.44 116 VAL A C 1
ATOM 927 O O . VAL A 1 116 ? 15.406 9.730 -13.063 1.00 96.44 116 VAL A O 1
ATOM 930 N N . LEU A 1 117 ? 15.628 7.993 -14.438 1.00 97.12 117 LEU A N 1
ATOM 931 C CA . LEU A 1 117 ? 16.024 7.067 -13.372 1.00 97.12 117 LEU A CA 1
ATOM 932 C C . LEU A 1 117 ? 17.418 7.373 -12.808 1.00 97.12 117 LEU A C 1
ATOM 934 O O . LEU A 1 117 ? 17.629 7.267 -11.598 1.00 97.12 117 LEU A O 1
ATOM 938 N N . THR A 1 118 ? 18.362 7.767 -13.662 1.00 97.06 118 THR A N 1
ATOM 939 C CA . THR A 1 118 ? 19.751 8.051 -13.265 1.00 97.06 118 THR A CA 1
ATOM 940 C C . THR A 1 118 ? 19.864 9.345 -12.464 1.00 97.06 118 THR A C 1
ATOM 942 O O . THR A 1 118 ? 20.592 9.398 -11.475 1.00 97.06 118 THR A O 1
ATOM 945 N N . PHE A 1 119 ? 19.149 10.392 -12.881 1.00 96.25 119 PHE A N 1
ATOM 946 C CA . PHE A 1 119 ? 19.278 11.734 -12.303 1.00 96.25 119 PHE A CA 1
ATOM 947 C C . PHE A 1 119 ? 18.085 12.162 -11.438 1.00 96.25 119 PHE A C 1
ATOM 949 O O . PHE A 1 119 ? 18.145 13.217 -10.810 1.00 96.25 119 PHE A O 1
ATOM 956 N N . GLY A 1 120 ? 17.009 11.374 -11.408 1.00 95.94 120 GLY A N 1
ATOM 957 C CA . GLY A 1 120 ? 15.821 11.614 -10.591 1.00 95.94 120 GLY A CA 1
ATOM 958 C C . GLY A 1 120 ? 15.859 10.914 -9.234 1.00 95.94 120 GLY A C 1
ATOM 959 O O . GLY A 1 120 ? 16.881 10.376 -8.787 1.00 95.94 120 GLY A O 1
ATOM 960 N N . VAL A 1 121 ? 14.703 10.882 -8.565 1.00 96.88 121 VAL A N 1
ATOM 961 C CA . VAL A 1 121 ? 14.605 10.389 -7.180 1.00 96.88 121 VAL A CA 1
ATOM 962 C C . VAL A 1 121 ? 14.881 8.892 -7.031 1.00 96.88 121 VAL A C 1
ATOM 964 O O . VAL A 1 121 ? 15.134 8.426 -5.916 1.00 96.88 121 VAL A O 1
ATOM 967 N N . PHE A 1 122 ? 14.823 8.121 -8.126 1.00 96.81 122 PHE A N 1
ATOM 968 C CA . PHE A 1 122 ? 15.157 6.692 -8.127 1.00 96.81 122 PHE A CA 1
ATOM 969 C C . PHE A 1 122 ? 16.588 6.446 -7.639 1.00 96.81 122 PHE A C 1
ATOM 971 O O . PHE A 1 122 ? 16.791 5.610 -6.757 1.00 96.81 122 PHE A O 1
ATOM 978 N N . SER A 1 123 ? 17.546 7.232 -8.133 1.00 95.12 123 SER A N 1
ATOM 979 C CA . SER A 1 123 ? 18.959 7.113 -7.760 1.00 95.12 123 SER A CA 1
ATOM 980 C C . SER A 1 123 ? 19.346 8.028 -6.595 1.00 95.12 123 SER A C 1
ATOM 982 O O . SER A 1 123 ? 20.131 7.621 -5.736 1.00 95.12 123 SER A O 1
ATOM 984 N N . ASP A 1 124 ? 18.774 9.236 -6.512 1.00 92.94 124 ASP A N 1
ATOM 985 C CA . ASP A 1 124 ? 19.084 10.192 -5.443 1.00 92.94 124 ASP A CA 1
ATOM 986 C C . ASP A 1 124 ? 18.039 10.169 -4.320 1.00 92.94 124 ASP A C 1
ATOM 988 O O . ASP A 1 124 ? 17.052 10.909 -4.314 1.00 92.94 124 ASP A O 1
ATOM 992 N N . ASN A 1 125 ? 18.250 9.294 -3.333 1.00 93.00 125 ASN A N 1
ATOM 993 C CA . ASN A 1 125 ? 17.420 9.279 -2.134 1.00 93.00 125 ASN A CA 1
ATOM 994 C C . ASN A 1 125 ? 18.142 8.769 -0.872 1.00 93.00 125 ASN A C 1
ATOM 996 O O . ASN A 1 125 ? 19.120 8.015 -0.885 1.00 93.00 125 ASN A O 1
ATOM 1000 N N . LEU A 1 126 ? 17.598 9.161 0.286 1.00 91.62 126 LEU A N 1
ATOM 1001 C CA . LEU A 1 126 ? 18.118 8.766 1.600 1.00 91.62 126 LEU A CA 1
ATOM 1002 C C . LEU A 1 126 ? 17.913 7.279 1.925 1.00 91.62 126 LEU A C 1
ATOM 1004 O O . LEU A 1 126 ? 18.550 6.764 2.846 1.00 91.62 126 LEU A O 1
ATOM 1008 N N . ILE A 1 127 ? 17.010 6.594 1.219 1.00 94.19 127 ILE A N 1
ATOM 1009 C CA . ILE A 1 127 ? 16.704 5.184 1.474 1.00 94.19 127 ILE A CA 1
ATOM 1010 C C . ILE A 1 127 ? 17.897 4.347 1.023 1.00 94.19 127 ILE A C 1
ATOM 1012 O O . ILE A 1 127 ? 18.448 3.617 1.840 1.00 94.19 127 ILE A O 1
ATOM 1016 N N . LEU A 1 128 ? 18.365 4.532 -0.213 1.00 91.00 128 LEU A N 1
ATOM 1017 C CA . LEU A 1 128 ? 19.525 3.820 -0.752 1.00 91.00 128 LEU A CA 1
ATOM 1018 C C . LEU A 1 128 ? 20.819 4.146 -0.001 1.00 91.00 128 LEU A C 1
ATOM 1020 O O . LEU A 1 128 ? 21.620 3.255 0.270 1.00 91.00 128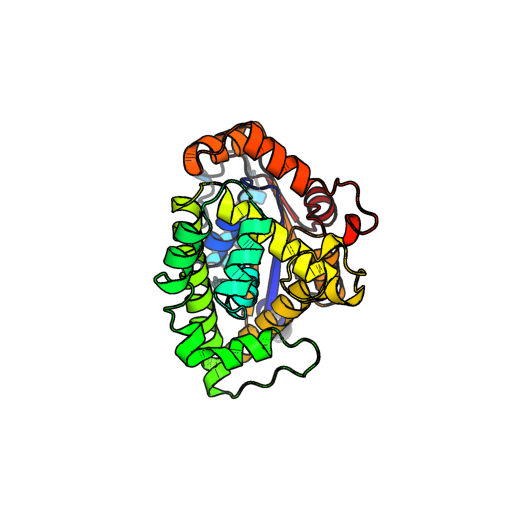 LEU A O 1
ATOM 1024 N N . THR A 1 129 ? 21.010 5.405 0.392 1.00 90.81 129 THR A N 1
ATOM 1025 C CA . THR A 1 129 ? 22.264 5.842 1.027 1.00 90.81 129 THR A CA 1
ATOM 1026 C C . THR A 1 129 ? 22.364 5.491 2.513 1.00 90.81 129 THR A C 1
ATOM 1028 O O . THR A 1 129 ? 23.470 5.300 3.014 1.00 90.81 129 THR A O 1
ATOM 1031 N N . ARG A 1 130 ? 21.245 5.418 3.252 1.00 92.94 130 ARG A N 1
ATOM 1032 C CA . ARG A 1 130 ? 21.267 5.217 4.719 1.00 92.94 130 ARG A CA 1
ATOM 1033 C C . ARG A 1 130 ? 20.469 4.029 5.230 1.00 92.94 130 ARG A C 1
ATOM 1035 O O . ARG A 1 130 ? 20.738 3.566 6.336 1.00 92.94 130 ARG A O 1
ATOM 1042 N N . PHE A 1 131 ? 19.472 3.567 4.483 1.00 94.75 131 PHE A N 1
ATOM 1043 C CA . PHE A 1 131 ? 18.495 2.587 4.961 1.00 94.75 131 PHE A CA 1
ATOM 1044 C C . PHE A 1 131 ? 18.332 1.380 4.031 1.00 94.75 131 PHE A C 1
ATOM 1046 O O . PHE A 1 131 ? 17.412 0.593 4.241 1.00 94.75 131 PHE A O 1
ATOM 1053 N N . LYS A 1 132 ? 19.234 1.189 3.057 1.00 94.06 132 LYS A N 1
ATOM 1054 C CA . LYS A 1 132 ? 19.189 0.079 2.095 1.00 94.06 132 LYS A CA 1
ATOM 1055 C C . LYS A 1 132 ? 19.078 -1.270 2.799 1.00 94.06 132 LYS A C 1
ATOM 1057 O O . LYS A 1 132 ? 18.110 -1.984 2.570 1.00 94.06 132 LYS A O 1
ATOM 1062 N N . ASN A 1 133 ? 19.955 -1.531 3.769 1.00 92.81 133 ASN A N 1
ATOM 1063 C CA . ASN A 1 133 ? 19.931 -2.770 4.551 1.00 92.81 133 ASN A CA 1
ATOM 1064 C C . ASN A 1 133 ? 18.587 -2.992 5.265 1.00 92.81 133 ASN A C 1
ATOM 1066 O O . ASN A 1 133 ? 18.146 -4.127 5.413 1.00 92.81 133 ASN A O 1
ATOM 1070 N N . VAL A 1 134 ? 17.914 -1.927 5.720 1.00 94.19 134 VAL A N 1
ATOM 1071 C CA . VAL A 1 134 ? 16.601 -2.045 6.378 1.00 94.19 134 VAL A CA 1
ATOM 1072 C C . VAL A 1 134 ? 15.549 -2.521 5.380 1.00 94.19 134 VAL A C 1
ATOM 1074 O O . VAL A 1 134 ? 14.736 -3.377 5.723 1.00 94.19 134 VAL A O 1
ATOM 1077 N N . ILE A 1 135 ? 15.578 -1.993 4.154 1.00 95.19 135 ILE A N 1
ATOM 1078 C CA . ILE A 1 135 ? 14.679 -2.414 3.077 1.00 95.19 135 ILE A CA 1
ATOM 1079 C C . ILE A 1 135 ? 15.004 -3.839 2.624 1.00 95.19 135 ILE A C 1
ATOM 1081 O O . ILE A 1 135 ? 14.094 -4.652 2.535 1.00 95.19 135 ILE A O 1
ATOM 1085 N N . GLU A 1 136 ? 16.276 -4.191 2.442 1.00 94.31 136 GLU A N 1
ATOM 1086 C CA . GLU A 1 136 ? 16.683 -5.560 2.090 1.00 94.31 136 GLU A CA 1
ATOM 1087 C C . GLU A 1 136 ? 16.179 -6.580 3.120 1.00 94.31 136 GLU A C 1
ATOM 1089 O O . GLU A 1 136 ? 15.521 -7.553 2.761 1.00 94.31 136 GLU A O 1
ATOM 1094 N N . ASN A 1 137 ? 16.374 -6.312 4.416 1.00 94.00 137 ASN A N 1
ATOM 1095 C CA . ASN A 1 137 ? 15.862 -7.168 5.491 1.00 94.00 137 ASN A CA 1
ATOM 1096 C C . ASN A 1 137 ? 14.324 -7.234 5.514 1.00 94.00 137 ASN A C 1
ATOM 1098 O O . ASN A 1 137 ? 13.735 -8.264 5.853 1.00 94.00 137 ASN A O 1
ATOM 1102 N N . LEU A 1 138 ? 13.649 -6.133 5.170 1.00 95.19 138 LEU A N 1
ATOM 1103 C CA . LEU A 1 138 ? 12.191 -6.093 5.079 1.00 95.19 138 LEU A CA 1
ATOM 1104 C C . LEU A 1 138 ? 11.665 -6.986 3.942 1.00 95.19 138 LEU A C 1
ATOM 1106 O O . LEU A 1 138 ? 10.587 -7.565 4.090 1.00 95.19 138 LEU A O 1
ATOM 1110 N N . LEU A 1 139 ? 12.408 -7.088 2.838 1.00 95.44 139 LEU A N 1
ATOM 1111 C CA . LEU A 1 139 ? 12.022 -7.825 1.632 1.00 95.44 139 LEU A CA 1
ATOM 1112 C C . LEU A 1 139 ? 12.561 -9.265 1.580 1.00 95.44 139 LEU A C 1
ATOM 1114 O O . LEU A 1 139 ? 12.051 -10.066 0.796 1.00 95.44 139 LEU A O 1
ATOM 1118 N N . ASP A 1 140 ? 13.544 -9.617 2.414 1.00 93.94 140 ASP A N 1
ATOM 1119 C CA . ASP A 1 140 ? 14.046 -10.988 2.536 1.00 93.94 140 ASP A CA 1
ATOM 1120 C C . ASP A 1 140 ? 13.097 -11.870 3.358 1.00 93.94 140 ASP A C 1
ATOM 1122 O O . ASP A 1 140 ? 13.179 -11.953 4.586 1.00 93.94 140 ASP A O 1
ATOM 1126 N N . HIS A 1 141 ? 12.211 -12.576 2.657 1.00 92.38 141 HIS A N 1
ATOM 1127 C CA . HIS A 1 141 ? 11.236 -13.489 3.257 1.00 92.38 141 HIS A CA 1
ATOM 1128 C C . HIS A 1 141 ? 11.815 -14.820 3.741 1.00 92.38 141 HIS A C 1
ATOM 1130 O O . HIS A 1 141 ? 11.136 -15.534 4.477 1.00 92.38 141 HIS A O 1
ATOM 1136 N N . ASN A 1 142 ? 13.062 -15.142 3.388 1.00 90.44 142 ASN A N 1
ATOM 1137 C CA . ASN A 1 142 ? 13.702 -16.400 3.778 1.00 90.44 142 ASN A CA 1
ATOM 1138 C C . ASN A 1 142 ? 14.381 -16.312 5.148 1.00 90.44 142 ASN A C 1
ATOM 1140 O O . ASN A 1 142 ? 14.555 -17.335 5.811 1.00 90.44 142 ASN A O 1
ATOM 1144 N N . SER A 1 143 ? 14.731 -15.101 5.583 1.00 90.31 143 SER A N 1
ATOM 1145 C CA . SER A 1 143 ? 15.397 -14.859 6.861 1.00 90.31 143 SER A CA 1
ATOM 1146 C C . SER A 1 143 ? 14.467 -14.216 7.885 1.00 90.31 143 SER A C 1
ATOM 1148 O O . SER A 1 143 ? 13.503 -13.513 7.559 1.00 90.31 143 SER A O 1
ATOM 1150 N N . GLU A 1 144 ? 14.774 -14.431 9.163 1.00 88.06 144 GLU A N 1
ATOM 1151 C CA . GLU A 1 144 ? 14.111 -13.728 10.256 1.00 88.06 144 GLU A CA 1
ATOM 1152 C C . GLU A 1 144 ? 14.480 -12.237 10.238 1.00 88.06 144 GLU A C 1
ATOM 1154 O O . GLU A 1 144 ? 15.654 -11.871 10.187 1.00 88.06 144 GLU A O 1
ATOM 1159 N N . LEU A 1 145 ? 13.472 -11.368 10.327 1.00 88.19 145 LEU A N 1
ATOM 1160 C CA . LEU A 1 145 ? 13.659 -9.921 10.355 1.00 88.19 145 LEU A CA 1
ATOM 1161 C C . LEU A 1 145 ? 14.321 -9.477 11.667 1.00 88.19 145 LEU A C 1
ATOM 1163 O O . LEU A 1 145 ? 13.658 -9.381 12.704 1.00 88.19 145 LEU A O 1
ATOM 1167 N N . LYS A 1 146 ? 15.616 -9.152 11.611 1.00 84.81 146 LYS A N 1
ATOM 1168 C CA . LYS A 1 146 ? 16.388 -8.661 12.759 1.00 84.81 146 LYS A CA 1
ATOM 1169 C C . LYS A 1 146 ? 16.862 -7.237 12.511 1.00 84.81 146 LYS A C 1
ATOM 1171 O O . LYS A 1 146 ? 17.743 -6.995 11.700 1.00 84.81 146 LYS A O 1
ATOM 1176 N N . LEU A 1 147 ? 16.274 -6.300 13.249 1.00 90.12 147 LEU A N 1
ATOM 1177 C CA . LEU A 1 147 ? 16.698 -4.903 13.290 1.00 90.12 147 LEU A CA 1
ATOM 1178 C C . LEU A 1 147 ? 17.058 -4.533 14.729 1.00 90.12 147 LEU A C 1
ATOM 1180 O O . LEU A 1 147 ? 16.392 -4.974 15.673 1.00 90.12 147 LEU A O 1
ATOM 1184 N N . ASP A 1 148 ? 18.099 -3.721 14.888 1.00 92.00 148 ASP A N 1
ATOM 1185 C CA . ASP A 1 148 ? 18.479 -3.162 16.180 1.00 92.00 148 ASP A CA 1
ATOM 1186 C C . ASP A 1 148 ? 17.423 -2.161 16.687 1.00 92.00 148 ASP A C 1
ATOM 1188 O O . ASP A 1 148 ? 16.613 -1.615 15.930 1.00 92.00 148 ASP A O 1
ATOM 1192 N N . GLU A 1 149 ? 17.429 -1.907 17.994 1.00 91.56 149 GLU A N 1
ATOM 1193 C CA . GLU A 1 149 ? 16.430 -1.059 18.649 1.00 91.56 149 GLU A CA 1
ATOM 1194 C C . GLU A 1 149 ? 16.434 0.387 18.126 1.00 91.56 149 GLU A C 1
ATOM 1196 O O . GLU A 1 149 ? 15.376 0.996 17.953 1.00 91.56 149 GLU A O 1
ATOM 1201 N N . LYS A 1 150 ? 17.610 0.934 17.791 1.00 91.88 150 LYS A N 1
ATOM 1202 C CA . LYS A 1 150 ? 17.733 2.293 17.248 1.00 91.88 150 LYS A CA 1
ATOM 1203 C C . LYS A 1 150 ? 17.093 2.384 15.863 1.00 91.88 150 LYS A C 1
ATOM 1205 O O . LYS A 1 150 ? 16.452 3.394 15.564 1.00 91.88 150 LYS A O 1
ATOM 1210 N N . THR A 1 151 ? 17.232 1.351 15.038 1.00 92.81 151 THR A N 1
ATOM 1211 C CA . THR A 1 151 ? 16.569 1.258 13.732 1.00 92.81 151 THR A CA 1
ATOM 1212 C C . THR A 1 151 ? 15.058 1.104 13.880 1.00 92.81 151 THR A C 1
ATOM 1214 O O . THR A 1 151 ? 14.311 1.826 13.219 1.00 92.81 151 THR A O 1
ATOM 1217 N N . ILE A 1 152 ? 14.592 0.250 14.796 1.00 93.31 152 ILE A N 1
ATOM 1218 C CA . ILE A 1 152 ? 13.158 0.071 15.079 1.00 93.31 152 ILE A CA 1
ATOM 1219 C C . ILE A 1 152 ? 12.513 1.394 15.507 1.00 93.31 152 ILE A C 1
ATOM 1221 O O . ILE A 1 152 ? 11.486 1.778 14.955 1.00 93.31 152 ILE A O 1
ATOM 1225 N N . ASN A 1 153 ? 13.154 2.145 16.405 1.00 92.44 153 ASN A N 1
ATOM 1226 C CA . ASN A 1 153 ? 12.650 3.442 16.870 1.00 92.44 153 ASN A CA 1
ATOM 1227 C C . ASN A 1 153 ? 12.568 4.501 15.755 1.00 92.44 153 ASN A C 1
ATOM 1229 O O . ASN A 1 153 ? 11.815 5.468 15.863 1.00 92.44 153 ASN A O 1
ATOM 1233 N N . LYS A 1 154 ? 13.326 4.328 14.665 1.00 93.62 154 LYS A N 1
ATOM 1234 C CA . LYS A 1 154 ? 13.287 5.199 13.480 1.00 93.62 154 LYS A CA 1
ATOM 1235 C C . LYS A 1 154 ? 12.394 4.662 12.366 1.00 93.62 154 LYS A C 1
ATOM 1237 O O . LYS A 1 154 ? 12.211 5.358 11.369 1.00 93.62 154 LYS A O 1
ATOM 1242 N N . PHE A 1 155 ? 11.825 3.466 12.511 1.00 94.88 155 PHE A N 1
ATOM 1243 C CA . PHE A 1 155 ? 11.172 2.761 11.412 1.00 94.88 155 PHE A CA 1
ATOM 1244 C C . PHE A 1 155 ? 9.991 3.535 10.816 1.00 94.88 155 PHE A C 1
ATOM 1246 O O . PHE A 1 155 ? 9.858 3.618 9.600 1.00 94.88 155 PHE A O 1
ATOM 1253 N N . ILE A 1 156 ? 9.191 4.206 11.646 1.00 94.81 156 ILE A N 1
ATOM 1254 C CA . ILE A 1 156 ? 8.085 5.050 11.161 1.00 94.81 156 ILE A CA 1
ATOM 1255 C C . ILE A 1 156 ? 8.603 6.208 10.295 1.00 94.81 156 ILE A C 1
ATOM 1257 O O . ILE A 1 156 ? 7.996 6.542 9.279 1.00 94.81 156 ILE A O 1
ATOM 1261 N N . SER A 1 157 ? 9.744 6.802 10.648 1.00 95.38 157 SER A N 1
ATOM 1262 C CA . SER A 1 157 ? 10.384 7.832 9.823 1.00 95.38 157 SER A CA 1
ATOM 1263 C C . SER A 1 157 ? 10.923 7.254 8.513 1.00 95.38 157 SER A C 1
ATOM 1265 O O . SER A 1 157 ? 10.828 7.915 7.484 1.00 95.38 157 SER A O 1
ATOM 1267 N N . ILE A 1 158 ? 11.426 6.014 8.522 1.00 95.44 158 ILE A N 1
ATOM 1268 C CA . ILE A 1 158 ? 11.844 5.303 7.303 1.00 95.44 158 ILE A CA 1
ATOM 1269 C C . ILE A 1 158 ? 10.638 5.079 6.381 1.00 95.44 158 ILE A C 1
ATOM 1271 O O . ILE A 1 158 ? 10.718 5.403 5.201 1.00 95.44 158 ILE A O 1
ATOM 1275 N N . LEU A 1 159 ? 9.487 4.642 6.907 1.00 95.44 159 LEU A N 1
ATOM 1276 C CA . LEU A 1 159 ? 8.255 4.512 6.115 1.00 95.44 159 LEU A CA 1
ATOM 1277 C C . LEU A 1 159 ? 7.811 5.849 5.502 1.00 95.44 159 LEU A C 1
ATOM 1279 O O . LEU A 1 159 ? 7.391 5.888 4.347 1.00 95.44 159 LEU A O 1
ATOM 1283 N N . LYS A 1 160 ? 7.954 6.963 6.233 1.00 95.81 160 LYS A N 1
ATOM 1284 C CA . LYS A 1 160 ? 7.687 8.308 5.691 1.00 95.81 160 LYS A CA 1
ATOM 1285 C C . LYS A 1 160 ? 8.632 8.669 4.539 1.00 95.81 160 LYS A C 1
ATOM 1287 O O . LYS A 1 160 ? 8.185 9.297 3.583 1.00 95.81 160 LYS A O 1
ATOM 1292 N N . LEU A 1 161 ? 9.904 8.258 4.597 1.00 96.81 161 LEU A N 1
ATOM 1293 C CA . LEU A 1 161 ? 10.850 8.434 3.487 1.00 96.81 161 LEU A CA 1
ATOM 1294 C C . LEU A 1 161 ? 10.448 7.597 2.269 1.00 96.81 161 LEU A C 1
ATOM 1296 O O . LEU A 1 161 ? 10.409 8.139 1.169 1.00 96.81 161 LEU A O 1
ATOM 1300 N N . VAL A 1 162 ? 10.074 6.325 2.460 1.00 97.12 162 VAL A N 1
ATOM 1301 C CA . VAL A 1 162 ? 9.573 5.458 1.373 1.00 97.12 162 VAL A CA 1
ATOM 1302 C C . VAL A 1 162 ? 8.329 6.063 0.727 1.00 97.12 162 VAL A C 1
ATOM 1304 O O . VAL A 1 162 ? 8.233 6.127 -0.496 1.00 97.12 162 VAL A O 1
ATOM 1307 N N . ARG A 1 163 ? 7.398 6.593 1.525 1.00 96.12 163 ARG A N 1
ATOM 1308 C CA . ARG A 1 163 ? 6.212 7.283 1.008 1.00 96.12 163 ARG A CA 1
ATOM 1309 C C . ARG A 1 163 ? 6.555 8.545 0.221 1.00 96.12 163 ARG A C 1
ATOM 1311 O O . ARG A 1 163 ? 5.941 8.798 -0.815 1.00 96.12 163 ARG A O 1
ATOM 1318 N N . LYS A 1 164 ? 7.504 9.350 0.713 1.00 97.00 164 LYS A N 1
ATOM 1319 C CA . LYS A 1 164 ? 7.982 10.547 0.006 1.00 97.00 164 LYS A CA 1
ATOM 1320 C C . LYS A 1 164 ? 8.565 10.156 -1.354 1.00 97.00 164 LYS A C 1
ATOM 1322 O O . LYS A 1 164 ? 8.089 10.665 -2.363 1.00 97.00 164 LYS A O 1
ATOM 1327 N N . PHE A 1 165 ? 9.478 9.184 -1.364 1.00 97.56 165 PHE A N 1
ATOM 1328 C CA . PHE A 1 165 ? 10.048 8.614 -2.583 1.00 97.56 165 PHE A CA 1
ATOM 1329 C C . PHE A 1 165 ? 8.956 8.140 -3.549 1.00 97.56 165 PHE A C 1
ATOM 1331 O O . PHE A 1 165 ? 8.917 8.564 -4.694 1.00 97.56 165 PHE A O 1
ATOM 1338 N N . THR A 1 166 ? 8.004 7.336 -3.072 1.00 97.31 166 THR A N 1
ATOM 1339 C CA . THR A 1 166 ? 6.900 6.799 -3.887 1.00 97.31 166 THR A CA 1
ATOM 1340 C C . THR A 1 166 ? 6.088 7.906 -4.556 1.00 97.31 166 THR A C 1
ATOM 1342 O O . THR A 1 166 ? 5.702 7.788 -5.719 1.00 97.31 166 THR A O 1
ATOM 1345 N N . LYS A 1 167 ? 5.812 8.993 -3.824 1.00 96.31 167 LYS A N 1
ATOM 1346 C CA . LYS A 1 167 ? 5.072 10.148 -4.341 1.00 96.31 167 LYS A CA 1
ATOM 1347 C C . LYS A 1 167 ? 5.856 10.877 -5.434 1.00 96.31 167 LYS A C 1
ATOM 1349 O O . LYS A 1 167 ? 5.261 11.217 -6.451 1.00 96.31 167 LYS A O 1
ATOM 1354 N N . GLU A 1 168 ? 7.137 11.140 -5.199 1.00 97.44 168 GLU A N 1
ATOM 1355 C CA . GLU A 1 168 ? 8.011 11.861 -6.132 1.00 97.44 168 GLU A CA 1
ATOM 1356 C C . GLU A 1 168 ? 8.279 11.018 -7.381 1.00 97.44 168 GLU A C 1
ATOM 1358 O O . GLU A 1 168 ? 8.033 11.475 -8.492 1.00 97.44 168 GLU A O 1
ATOM 1363 N N . PHE A 1 169 ? 8.603 9.739 -7.206 1.00 97.44 169 PHE A N 1
ATOM 1364 C CA . PHE A 1 169 ? 8.847 8.818 -8.310 1.00 97.44 169 PHE A CA 1
ATOM 1365 C C . PHE A 1 169 ? 7.599 8.609 -9.176 1.00 97.44 169 PHE A C 1
ATOM 1367 O O . PHE A 1 169 ? 7.663 8.574 -10.402 1.00 97.44 169 PHE A O 1
ATOM 1374 N N . LYS A 1 170 ? 6.412 8.547 -8.559 1.00 95.19 170 LYS A N 1
ATOM 1375 C CA . LYS A 1 170 ? 5.145 8.553 -9.302 1.00 95.19 170 LYS A CA 1
ATOM 1376 C C . LYS A 1 170 ? 4.979 9.812 -10.158 1.00 95.19 170 LYS A C 1
ATOM 1378 O O . LYS A 1 170 ? 4.372 9.722 -11.223 1.00 95.19 170 LYS A O 1
ATOM 1383 N N . ALA A 1 171 ? 5.418 10.973 -9.674 1.00 94.62 171 ALA A N 1
ATOM 1384 C CA . ALA A 1 171 ? 5.321 12.218 -10.426 1.00 94.62 171 ALA A CA 1
ATOM 1385 C C . ALA A 1 171 ? 6.238 12.170 -11.654 1.00 94.62 171 ALA A C 1
ATOM 1387 O O . ALA A 1 171 ? 5.736 12.350 -12.758 1.00 94.62 171 ALA A O 1
ATOM 1388 N N . GLU A 1 172 ? 7.505 11.787 -11.474 1.00 95.88 172 GLU A N 1
ATOM 1389 C CA . GLU A 1 172 ? 8.480 11.620 -12.563 1.00 95.88 172 GLU A CA 1
ATOM 1390 C C . GLU A 1 172 ? 7.982 10.650 -13.648 1.00 95.88 172 GLU A C 1
ATOM 1392 O O . GLU A 1 172 ? 7.978 10.977 -14.834 1.00 95.88 172 GLU A O 1
ATOM 1397 N N . LEU A 1 173 ? 7.460 9.477 -13.262 1.00 94.31 173 LEU A N 1
ATOM 1398 C CA . LEU A 1 173 ? 6.910 8.521 -14.232 1.00 94.31 173 LEU A CA 1
ATOM 1399 C C . LEU A 1 173 ? 5.704 9.089 -14.997 1.00 94.31 173 LEU A C 1
ATOM 1401 O O . LEU A 1 173 ? 5.553 8.837 -16.192 1.00 94.31 173 LEU A O 1
ATOM 1405 N N . ASN A 1 174 ? 4.838 9.851 -14.324 1.00 90.19 174 ASN A N 1
ATOM 1406 C CA . ASN A 1 174 ? 3.658 10.444 -14.954 1.00 90.19 174 ASN A CA 1
ATOM 1407 C C . ASN A 1 174 ? 3.989 11.631 -15.867 1.00 90.19 174 ASN A C 1
ATOM 1409 O O . ASN A 1 174 ? 3.208 11.907 -16.778 1.00 90.19 174 ASN A O 1
ATOM 1413 N N . GLU A 1 175 ? 5.107 12.321 -15.632 1.00 91.88 175 GLU A N 1
ATOM 1414 C CA . GLU A 1 175 ? 5.625 13.358 -16.530 1.00 91.88 175 GLU A CA 1
ATOM 1415 C C . GLU A 1 175 ? 6.099 12.759 -17.858 1.00 91.88 175 GLU A C 1
ATOM 1417 O O . GLU A 1 175 ? 5.842 13.340 -18.911 1.00 91.88 175 GLU A O 1
ATOM 1422 N N . ILE A 1 176 ? 6.694 11.559 -17.830 1.00 91.44 176 ILE A N 1
ATOM 1423 C CA . ILE A 1 176 ? 7.040 10.807 -19.046 1.00 91.44 176 ILE A CA 1
ATOM 1424 C C . ILE A 1 176 ? 5.769 10.368 -19.782 1.00 91.44 176 ILE A C 1
ATOM 1426 O O . ILE A 1 176 ? 5.617 10.589 -20.985 1.00 91.44 176 ILE A O 1
ATOM 1430 N N . ASN A 1 177 ? 4.855 9.700 -19.075 1.00 88.62 177 ASN A N 1
ATOM 1431 C CA . ASN A 1 177 ? 3.575 9.265 -19.622 1.00 88.62 177 ASN A CA 1
ATOM 1432 C C . ASN A 1 177 ? 2.553 9.077 -18.494 1.00 88.62 177 ASN A C 1
ATOM 1434 O O . ASN A 1 177 ? 2.798 8.344 -17.539 1.00 88.62 177 ASN A O 1
ATOM 1438 N N . SER A 1 178 ? 1.366 9.669 -18.640 1.00 82.81 178 SER A N 1
ATOM 1439 C CA . SER A 1 178 ? 0.335 9.717 -17.589 1.00 82.81 178 SER A CA 1
ATOM 1440 C C . SER A 1 178 ? -0.158 8.355 -17.081 1.00 82.81 178 SER A C 1
ATOM 1442 O O . SER A 1 178 ? -0.776 8.295 -16.017 1.00 82.81 178 SER A O 1
ATOM 1444 N N . ASN A 1 179 ? 0.093 7.267 -17.817 1.00 83.00 179 ASN A N 1
ATOM 1445 C CA . ASN A 1 179 ? -0.279 5.908 -17.428 1.00 83.00 179 ASN A CA 1
ATOM 1446 C C . ASN A 1 179 ? 0.903 5.062 -16.923 1.00 83.00 179 ASN A C 1
ATOM 1448 O O . ASN A 1 179 ? 0.684 3.958 -16.427 1.00 83.00 179 ASN A O 1
ATOM 1452 N N . LEU A 1 180 ? 2.142 5.548 -17.038 1.00 89.69 180 LEU A N 1
ATOM 1453 C CA . LEU A 1 180 ? 3.345 4.745 -16.805 1.00 89.69 180 LEU A CA 1
ATOM 1454 C C . LEU A 1 180 ? 3.447 4.233 -15.374 1.00 89.69 180 LEU A C 1
ATOM 1456 O O . LEU A 1 180 ? 3.741 3.063 -15.146 1.00 89.69 180 LEU A O 1
ATOM 1460 N N . TYR A 1 181 ? 3.150 5.088 -14.395 1.00 91.12 181 TYR A N 1
ATOM 1461 C CA . TYR A 1 181 ? 3.105 4.664 -13.000 1.00 91.12 181 TYR A CA 1
ATOM 1462 C C . TYR A 1 181 ? 2.108 3.516 -12.794 1.00 91.12 181 TYR A C 1
ATOM 1464 O O . TYR A 1 181 ? 2.408 2.537 -12.111 1.00 91.12 181 TYR A O 1
ATOM 1472 N N . VAL A 1 182 ? 0.910 3.640 -13.376 1.00 88.38 182 VAL A N 1
ATOM 1473 C CA . VAL A 1 182 ? -0.164 2.660 -13.197 1.00 88.38 182 VAL A CA 1
ATOM 1474 C C . VAL A 1 182 ? 0.240 1.328 -13.824 1.00 88.38 182 VAL A C 1
ATOM 1476 O O . VAL A 1 182 ? 0.169 0.307 -13.138 1.00 88.38 182 VAL A O 1
ATOM 1479 N N . SER A 1 183 ? 0.721 1.333 -15.072 1.00 89.69 183 SER A N 1
ATOM 1480 C CA . SER A 1 183 ? 1.158 0.116 -15.764 1.00 89.69 183 SER A CA 1
ATOM 1481 C C . SER A 1 183 ? 2.337 -0.550 -15.052 1.00 89.69 183 SER A C 1
ATOM 1483 O O . SER A 1 183 ? 2.282 -1.749 -14.775 1.00 89.69 183 SER A O 1
ATOM 1485 N N . 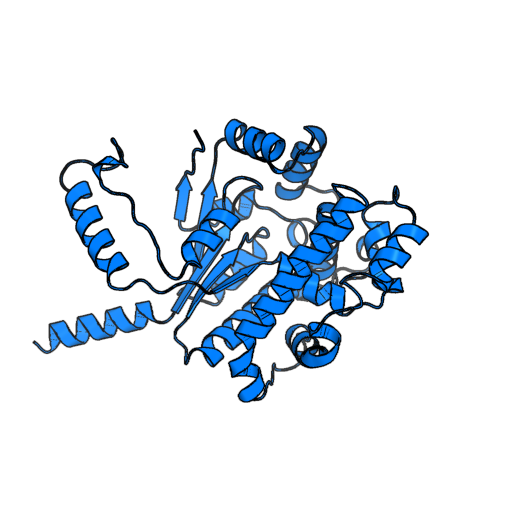ALA A 1 184 ? 3.361 0.221 -14.669 1.00 94.75 184 ALA A N 1
ATOM 1486 C CA . ALA A 1 184 ? 4.557 -0.303 -14.015 1.00 94.75 184 ALA A CA 1
ATOM 1487 C C . ALA A 1 184 ? 4.246 -0.921 -12.643 1.00 94.75 184 ALA A C 1
ATOM 1489 O O . ALA A 1 184 ? 4.697 -2.027 -12.350 1.00 94.75 184 ALA A O 1
ATOM 1490 N N . TYR A 1 185 ? 3.433 -0.268 -11.803 1.00 94.38 185 TYR A N 1
ATOM 1491 C CA . TYR A 1 185 ? 3.118 -0.784 -10.462 1.00 94.38 185 TYR A CA 1
ATOM 1492 C C . TYR A 1 185 ? 2.171 -1.982 -10.507 1.00 94.38 185 TYR A C 1
ATOM 1494 O O . TYR A 1 185 ? 2.282 -2.892 -9.683 1.00 94.38 185 TYR A O 1
ATOM 1502 N N . GLN A 1 186 ? 1.248 -2.017 -11.472 1.00 90.38 186 GLN A N 1
ATOM 1503 C CA . GLN A 1 186 ? 0.417 -3.197 -11.697 1.00 90.38 186 GLN A CA 1
ATOM 1504 C C . GLN A 1 186 ? 1.267 -4.390 -12.140 1.00 90.38 186 GLN A C 1
ATOM 1506 O O . GLN A 1 186 ? 1.114 -5.481 -11.583 1.00 90.38 186 GLN A O 1
ATOM 1511 N N . LEU A 1 187 ? 2.181 -4.179 -13.093 1.00 93.25 187 LEU A N 1
ATOM 1512 C CA . LEU A 1 187 ? 3.102 -5.211 -13.558 1.00 93.25 187 LEU A CA 1
ATOM 1513 C C . LEU A 1 187 ? 4.013 -5.689 -12.419 1.00 93.25 187 LEU A C 1
ATOM 1515 O O . LEU A 1 187 ? 4.138 -6.891 -12.199 1.00 93.25 187 LEU A O 1
ATOM 1519 N N . ALA A 1 188 ? 4.566 -4.765 -11.627 1.00 96.19 188 ALA A N 1
ATOM 1520 C CA . ALA A 1 188 ? 5.409 -5.083 -10.475 1.00 96.19 188 ALA A CA 1
ATOM 1521 C C . ALA A 1 188 ? 4.653 -5.925 -9.443 1.00 96.19 188 ALA A C 1
ATOM 1523 O O . ALA A 1 188 ? 5.151 -6.954 -8.992 1.00 96.19 188 ALA A O 1
ATOM 1524 N N . GLY A 1 189 ? 3.412 -5.550 -9.119 1.00 94.12 189 GLY A N 1
ATOM 1525 C CA . GLY A 1 189 ? 2.564 -6.333 -8.224 1.00 94.12 189 GLY A CA 1
ATOM 1526 C C . GLY A 1 189 ? 2.302 -7.754 -8.739 1.00 94.12 189 GLY A C 1
ATOM 1527 O O . GLY A 1 189 ? 2.303 -8.697 -7.946 1.00 94.12 189 GLY A O 1
ATOM 1528 N N . LYS A 1 190 ? 2.095 -7.934 -10.051 1.00 92.19 190 LYS A N 1
ATOM 1529 C CA . LYS A 1 190 ? 1.953 -9.266 -10.666 1.00 92.19 190 LYS A CA 1
ATOM 1530 C C . LYS A 1 190 ? 3.256 -10.063 -10.583 1.00 92.19 190 LYS A C 1
ATOM 1532 O O . LYS A 1 190 ? 3.216 -11.222 -10.171 1.00 92.19 190 LYS A O 1
ATOM 1537 N N . SER A 1 191 ? 4.390 -9.437 -10.899 1.00 95.56 191 SER A N 1
ATOM 1538 C CA . SER A 1 191 ? 5.717 -10.055 -10.812 1.00 95.56 191 SER A CA 1
ATOM 1539 C C . SER A 1 191 ? 6.018 -10.535 -9.396 1.00 95.56 191 SER A C 1
ATOM 1541 O O . SER A 1 191 ? 6.348 -11.704 -9.199 1.00 95.56 191 SER A O 1
ATOM 1543 N N . ILE A 1 192 ? 5.794 -9.688 -8.386 1.00 96.06 192 ILE A N 1
ATOM 1544 C CA . ILE A 1 192 ? 6.034 -10.049 -6.985 1.00 96.06 192 ILE A CA 1
ATOM 1545 C C . ILE A 1 192 ? 5.141 -11.225 -6.571 1.00 96.06 192 ILE A C 1
ATOM 1547 O O . ILE A 1 192 ? 5.640 -12.177 -5.982 1.00 96.06 192 ILE A O 1
ATOM 1551 N N . ARG A 1 193 ? 3.848 -11.234 -6.927 1.00 93.69 193 ARG A N 1
ATOM 1552 C CA . ARG A 1 193 ? 2.962 -12.366 -6.590 1.00 93.69 193 ARG A CA 1
ATOM 1553 C C . ARG A 1 193 ? 3.325 -13.655 -7.336 1.00 93.69 193 ARG A C 1
ATOM 1555 O O . ARG A 1 193 ? 3.106 -14.737 -6.797 1.00 93.69 193 ARG A O 1
ATOM 1562 N N . ARG A 1 194 ? 3.883 -13.569 -8.549 1.00 93.56 194 ARG A N 1
ATOM 1563 C CA . ARG A 1 194 ? 4.250 -14.738 -9.373 1.00 93.56 194 ARG A CA 1
ATOM 1564 C C . ARG A 1 194 ? 5.627 -15.324 -9.048 1.00 93.56 194 ARG A C 1
ATOM 1566 O O . ARG A 1 194 ? 5.800 -16.533 -9.180 1.00 93.56 194 ARG A O 1
ATOM 1573 N N . ARG A 1 195 ? 6.597 -14.473 -8.700 1.00 94.81 195 ARG A N 1
ATOM 1574 C CA . ARG A 1 195 ? 8.031 -14.816 -8.616 1.00 94.81 195 ARG A CA 1
ATOM 1575 C C . ARG A 1 195 ? 8.711 -14.351 -7.332 1.00 94.81 195 ARG A C 1
ATOM 1577 O O . ARG A 1 195 ? 9.855 -14.702 -7.071 1.00 94.81 195 ARG A O 1
ATOM 1584 N N . GLY A 1 196 ? 8.030 -13.542 -6.528 1.00 94.75 196 GLY A N 1
ATOM 1585 C CA . GLY A 1 196 ? 8.519 -13.038 -5.244 1.00 94.75 196 GLY A CA 1
ATOM 1586 C C . GLY A 1 196 ? 9.418 -11.812 -5.345 1.00 94.75 196 GLY A C 1
ATOM 1587 O O . GLY A 1 196 ? 9.827 -11.276 -4.316 1.00 94.75 196 GLY A O 1
ATOM 1588 N N . ARG A 1 197 ? 9.687 -11.363 -6.572 1.00 95.50 197 ARG A N 1
ATOM 1589 C CA . ARG A 1 197 ? 10.544 -10.233 -6.932 1.00 95.50 197 ARG A CA 1
ATOM 1590 C C . ARG A 1 197 ? 10.027 -9.555 -8.199 1.00 95.50 197 ARG A C 1
ATOM 1592 O O . ARG A 1 197 ? 9.147 -10.086 -8.880 1.00 95.50 197 ARG A O 1
ATOM 1599 N N . ILE A 1 198 ? 10.582 -8.392 -8.509 1.00 97.06 198 ILE A N 1
ATOM 1600 C CA . ILE A 1 198 ? 10.352 -7.705 -9.779 1.00 97.06 198 ILE A CA 1
ATOM 1601 C C . ILE A 1 198 ? 11.369 -8.244 -10.785 1.00 97.06 198 ILE A C 1
ATOM 1603 O O . ILE A 1 198 ? 12.565 -8.201 -10.520 1.00 97.06 198 ILE A O 1
ATOM 1607 N N . GLU A 1 199 ? 10.898 -8.810 -11.893 1.00 94.88 199 GLU A N 1
ATOM 1608 C CA . GLU A 1 199 ? 11.758 -9.273 -12.981 1.00 94.88 199 GLU A CA 1
ATOM 1609 C C . GLU A 1 199 ? 11.051 -9.135 -14.334 1.00 94.88 199 GLU A C 1
ATOM 1611 O O . GLU A 1 199 ? 9.827 -9.253 -14.418 1.00 94.88 199 GLU A O 1
ATOM 1616 N N . VAL A 1 200 ? 11.823 -8.894 -15.394 1.00 93.88 200 VAL A N 1
ATOM 1617 C CA . VAL A 1 200 ? 11.326 -8.946 -16.776 1.00 93.88 200 VAL A CA 1
ATOM 1618 C C . VAL A 1 200 ? 10.942 -10.376 -17.163 1.00 93.88 200 VAL A C 1
ATOM 1620 O O . VAL A 1 200 ? 11.454 -11.352 -16.595 1.00 93.88 200 VAL A O 1
ATOM 1623 N N . ASP A 1 201 ? 10.000 -10.485 -18.100 1.00 91.12 201 ASP A N 1
ATOM 1624 C CA . ASP A 1 201 ? 9.502 -11.746 -18.668 1.00 91.12 201 ASP A CA 1
ATOM 1625 C C . ASP A 1 201 ? 9.030 -12.760 -17.609 1.00 91.12 201 ASP A C 1
ATOM 1627 O O . ASP A 1 201 ? 9.051 -13.976 -17.796 1.00 91.12 201 ASP A O 1
ATOM 1631 N N . PHE A 1 202 ? 8.584 -12.264 -16.448 1.00 92.00 202 PHE A N 1
ATOM 1632 C CA . PHE A 1 202 ? 8.105 -13.096 -15.343 1.00 92.00 202 PHE A CA 1
ATOM 1633 C C . PHE A 1 202 ? 6.879 -13.944 -15.726 1.00 92.00 202 PHE A C 1
ATOM 1635 O O . PHE A 1 202 ? 6.611 -14.958 -15.077 1.00 92.00 202 PHE A O 1
ATOM 1642 N N . GLU A 1 203 ? 6.128 -13.534 -16.755 1.00 88.44 203 GLU A N 1
ATOM 1643 C CA . GLU A 1 203 ? 4.954 -14.251 -17.264 1.00 88.44 203 GLU A CA 1
ATOM 1644 C C . GLU A 1 203 ? 5.323 -15.577 -17.945 1.00 88.44 203 GLU A C 1
ATOM 1646 O O . GLU A 1 203 ? 4.577 -16.547 -17.782 1.00 88.44 203 GLU A O 1
ATOM 1651 N N . ASP A 1 204 ? 6.493 -15.647 -18.588 1.00 89.62 204 ASP A N 1
ATOM 1652 C CA . ASP A 1 204 ? 7.016 -16.850 -19.256 1.00 89.62 204 ASP A CA 1
ATOM 1653 C C . ASP A 1 204 ? 7.728 -17.801 -18.284 1.00 89.62 204 ASP A C 1
ATOM 1655 O O . ASP A 1 204 ? 7.924 -18.985 -18.563 1.00 89.62 204 ASP A O 1
ATOM 1659 N N . LYS A 1 205 ? 8.095 -17.301 -17.100 1.00 90.25 205 LYS A N 1
ATOM 1660 C CA . LYS A 1 205 ? 8.737 -18.094 -16.047 1.00 90.25 205 LYS A CA 1
ATOM 1661 C C . LYS A 1 205 ? 7.713 -18.898 -15.253 1.00 90.25 205 LYS A C 1
ATOM 1663 O O . LYS A 1 205 ? 6.549 -18.511 -15.112 1.00 90.25 205 LYS A O 1
ATOM 1668 N N . GLU A 1 206 ? 8.170 -20.006 -14.672 1.00 90.94 206 GLU A N 1
ATOM 1669 C CA . GLU A 1 206 ? 7.344 -20.875 -13.831 1.00 90.94 206 GLU A CA 1
ATOM 1670 C C . GLU A 1 206 ? 6.725 -20.098 -12.657 1.00 90.94 206 GLU A C 1
ATOM 1672 O O . GLU A 1 206 ? 7.333 -19.197 -12.078 1.00 90.94 206 GLU A O 1
ATOM 1677 N N . PHE A 1 207 ? 5.492 -20.423 -12.290 1.00 91.50 207 PHE A N 1
ATOM 1678 C CA . PHE A 1 207 ? 4.832 -19.806 -11.146 1.00 91.50 207 PHE A CA 1
ATOM 1679 C C . PHE A 1 207 ? 5.416 -20.343 -9.829 1.00 91.50 207 PHE A C 1
ATOM 1681 O O . PHE A 1 207 ? 5.546 -21.551 -9.663 1.00 91.50 207 PHE A O 1
ATOM 1688 N N . MET A 1 208 ? 5.733 -19.461 -8.875 1.00 92.44 208 MET A N 1
ATOM 1689 C CA . MET A 1 208 ? 6.196 -19.846 -7.536 1.00 92.44 208 MET A CA 1
ATOM 1690 C C . MET A 1 208 ? 5.042 -19.747 -6.527 1.00 92.44 208 MET A C 1
ATOM 1692 O O . MET A 1 208 ? 4.694 -18.649 -6.109 1.00 92.44 208 MET A O 1
ATOM 1696 N N . PRO A 1 209 ? 4.457 -20.857 -6.042 1.00 89.94 209 PRO A N 1
ATOM 1697 C CA . PRO A 1 209 ? 3.259 -20.787 -5.199 1.00 89.94 209 PRO A CA 1
ATOM 1698 C C . PRO A 1 209 ? 3.407 -19.942 -3.930 1.00 89.94 209 PRO A C 1
ATOM 1700 O O . PRO A 1 209 ? 2.492 -19.208 -3.564 1.00 89.94 209 PRO A O 1
ATOM 1703 N N . LYS A 1 210 ? 4.574 -20.001 -3.275 1.00 90.94 210 LYS A N 1
ATOM 1704 C CA . LYS A 1 210 ? 4.834 -19.236 -2.046 1.00 90.94 210 LYS A CA 1
ATOM 1705 C C . LYS A 1 210 ? 4.851 -17.724 -2.281 1.00 90.94 210 LYS A C 1
ATOM 1707 O O . LYS A 1 210 ? 4.480 -16.979 -1.381 1.00 90.94 210 LYS A O 1
ATOM 1712 N N . SER A 1 211 ? 5.216 -17.261 -3.480 1.00 93.00 211 SER A N 1
ATOM 1713 C CA . SER A 1 211 ? 5.400 -15.829 -3.722 1.00 93.00 211 SER A CA 1
ATOM 1714 C C . SER A 1 211 ? 4.113 -15.015 -3.721 1.00 93.00 211 SER A C 1
ATOM 1716 O O . SER A 1 211 ? 4.171 -13.799 -3.547 1.00 93.00 211 SER A O 1
ATOM 1718 N N . VAL A 1 212 ? 2.948 -15.659 -3.855 1.00 92.25 212 VAL A N 1
ATOM 1719 C CA . VAL A 1 212 ? 1.640 -14.993 -3.709 1.00 92.25 212 VAL A CA 1
ATOM 1720 C C . VAL A 1 212 ? 1.543 -14.282 -2.359 1.00 92.25 212 VAL A C 1
ATOM 1722 O O . VAL A 1 212 ? 0.898 -13.238 -2.255 1.00 92.25 212 VAL A O 1
ATOM 1725 N N . PHE A 1 213 ? 2.232 -14.811 -1.344 1.00 93.06 213 PHE A N 1
ATOM 1726 C CA . PHE A 1 213 ? 2.239 -14.263 0.002 1.00 93.06 213 PHE A CA 1
ATOM 1727 C C . PHE A 1 213 ? 3.364 -13.257 0.273 1.00 93.06 213 PHE A C 1
ATOM 1729 O O . PHE A 1 213 ? 3.330 -12.631 1.325 1.00 93.06 213 PHE A O 1
ATOM 1736 N N . ASN A 1 214 ? 4.289 -12.989 -0.657 1.00 95.00 214 ASN A N 1
ATOM 1737 C CA . ASN A 1 214 ? 5.408 -12.073 -0.390 1.00 95.00 214 ASN A CA 1
ATOM 1738 C C . ASN A 1 214 ? 4.937 -10.651 -0.045 1.00 95.00 214 ASN A C 1
ATOM 1740 O O . ASN A 1 214 ? 5.388 -10.082 0.943 1.00 95.00 214 ASN A O 1
ATOM 1744 N N . LEU A 1 215 ? 3.994 -10.073 -0.803 1.00 95.12 215 LEU A N 1
ATOM 1745 C CA . LEU A 1 215 ? 3.433 -8.751 -0.477 1.00 95.12 215 LEU A CA 1
ATOM 1746 C C . LEU A 1 215 ? 2.744 -8.715 0.902 1.00 95.12 215 LEU A C 1
ATOM 1748 O O . LEU A 1 215 ? 3.089 -7.841 1.704 1.00 95.12 215 LEU A O 1
ATOM 1752 N N . PRO A 1 216 ? 1.797 -9.620 1.228 1.00 95.81 216 PRO A N 1
ATOM 1753 C CA . PRO A 1 216 ? 1.182 -9.616 2.552 1.00 95.81 216 PRO A CA 1
ATOM 1754 C C . PRO A 1 216 ? 2.169 -9.978 3.674 1.00 95.81 216 PRO A C 1
ATOM 1756 O O . PRO A 1 216 ? 2.038 -9.453 4.780 1.00 95.81 216 PRO A O 1
ATOM 1759 N N . GLU A 1 217 ? 3.207 -10.774 3.411 1.00 96.38 217 GLU A N 1
ATOM 1760 C CA . GLU A 1 217 ? 4.307 -11.018 4.350 1.00 96.38 217 GLU A CA 1
ATOM 1761 C C . GLU A 1 217 ? 5.142 -9.759 4.600 1.00 96.38 217 GLU A C 1
ATOM 1763 O O . GLU A 1 217 ? 5.442 -9.459 5.759 1.00 96.38 217 GLU A O 1
ATOM 1768 N N . THR A 1 218 ? 5.445 -8.967 3.566 1.00 96.88 218 THR A N 1
ATOM 1769 C CA . THR A 1 218 ? 6.096 -7.658 3.717 1.00 96.88 218 THR A CA 1
ATOM 1770 C C . THR A 1 218 ? 5.235 -6.728 4.568 1.00 96.88 218 THR A C 1
ATOM 1772 O O . THR A 1 218 ? 5.728 -6.155 5.537 1.00 96.88 218 THR A O 1
ATOM 1775 N N . ILE A 1 219 ? 3.933 -6.613 4.281 1.00 97.19 219 ILE A N 1
ATOM 1776 C CA . ILE A 1 219 ? 2.996 -5.818 5.097 1.00 97.19 219 ILE A CA 1
ATOM 1777 C C . ILE A 1 219 ? 2.990 -6.317 6.552 1.00 97.19 219 ILE A C 1
ATOM 1779 O O . ILE A 1 219 ? 3.054 -5.518 7.482 1.00 97.19 219 ILE A O 1
ATOM 1783 N N . ASN A 1 220 ? 2.972 -7.631 6.773 1.00 97.12 220 ASN A N 1
ATOM 1784 C CA . ASN A 1 220 ? 3.031 -8.242 8.102 1.00 97.12 220 ASN A CA 1
ATOM 1785 C C . ASN A 1 220 ? 4.338 -7.920 8.845 1.00 97.12 220 ASN A C 1
ATOM 1787 O O . ASN A 1 220 ? 4.313 -7.636 10.043 1.00 97.12 220 ASN A O 1
ATOM 1791 N N . ARG A 1 221 ? 5.480 -7.897 8.148 1.00 96.88 221 ARG A N 1
ATOM 1792 C CA . ARG A 1 221 ? 6.757 -7.423 8.703 1.00 96.88 221 ARG A CA 1
ATOM 1793 C C . ARG A 1 221 ? 6.677 -5.946 9.101 1.00 96.88 221 ARG A C 1
ATOM 1795 O O . ARG A 1 221 ? 7.080 -5.602 10.211 1.00 96.88 221 ARG A O 1
ATOM 1802 N N . VAL A 1 222 ? 6.080 -5.094 8.261 1.00 97.56 222 VAL A N 1
ATOM 1803 C CA . VAL A 1 222 ? 5.837 -3.673 8.576 1.00 97.56 222 VAL A CA 1
ATOM 1804 C C . VAL A 1 222 ? 4.946 -3.520 9.814 1.00 97.56 222 VAL A C 1
ATOM 1806 O O . VAL A 1 222 ? 5.305 -2.771 10.721 1.00 97.56 222 VAL A O 1
ATOM 1809 N N . ILE A 1 223 ? 3.837 -4.264 9.905 1.00 96.81 223 ILE A N 1
ATOM 1810 C CA . ILE A 1 223 ? 2.937 -4.277 11.072 1.00 96.81 223 ILE A CA 1
ATOM 1811 C C . ILE A 1 223 ? 3.718 -4.602 12.348 1.00 96.81 223 ILE A C 1
ATOM 1813 O O . ILE A 1 223 ? 3.631 -3.870 13.333 1.00 96.81 223 ILE A O 1
ATOM 1817 N N . LYS A 1 224 ? 4.518 -5.675 12.329 1.00 95.19 224 LYS A N 1
ATOM 1818 C CA . LYS A 1 224 ? 5.329 -6.093 13.482 1.00 95.19 224 LYS A CA 1
ATOM 1819 C C . LYS A 1 224 ? 6.330 -5.017 13.904 1.00 95.19 224 LYS A C 1
ATOM 1821 O O . LYS A 1 224 ? 6.478 -4.766 15.097 1.00 95.19 224 LYS A O 1
ATOM 1826 N N . LEU A 1 225 ? 6.992 -4.362 12.951 1.00 96.00 225 LEU A N 1
ATOM 1827 C CA . LEU A 1 225 ? 7.951 -3.297 13.250 1.00 96.00 225 LEU A CA 1
ATOM 1828 C C . LEU A 1 225 ? 7.281 -2.029 13.796 1.00 96.00 225 LEU A C 1
ATOM 1830 O O . LEU A 1 225 ? 7.812 -1.433 14.732 1.00 96.00 225 LEU A O 1
ATOM 1834 N N . ILE A 1 226 ? 6.111 -1.641 13.275 1.00 96.00 226 ILE A N 1
ATOM 1835 C CA . ILE A 1 226 ? 5.321 -0.526 13.825 1.00 96.00 226 ILE A CA 1
ATOM 1836 C C . ILE A 1 226 ? 4.929 -0.830 15.272 1.00 96.00 226 ILE A C 1
ATOM 1838 O O . ILE A 1 226 ? 5.189 -0.012 16.153 1.00 96.00 226 ILE A O 1
ATOM 1842 N N . ARG A 1 227 ? 4.380 -2.024 15.536 1.00 93.69 227 ARG A N 1
ATOM 1843 C CA . ARG A 1 227 ? 4.008 -2.455 16.892 1.00 93.69 227 ARG A CA 1
ATOM 1844 C C . ARG A 1 227 ? 5.202 -2.433 17.838 1.00 93.69 227 ARG A C 1
ATOM 1846 O O . ARG A 1 227 ? 5.126 -1.821 18.898 1.00 93.69 227 ARG A O 1
ATOM 1853 N N . LYS A 1 228 ? 6.342 -2.993 17.424 1.00 93.62 228 LYS A N 1
ATOM 1854 C CA . LYS A 1 228 ? 7.567 -2.976 18.236 1.00 93.62 228 LYS A CA 1
ATOM 1855 C C . LYS A 1 228 ? 8.047 -1.547 18.519 1.00 93.62 228 LYS A C 1
ATOM 1857 O O . LYS A 1 228 ? 8.398 -1.237 19.652 1.00 93.62 228 LYS A O 1
ATOM 1862 N N . SER A 1 229 ? 7.989 -0.654 17.528 1.00 93.44 229 SER A N 1
ATOM 1863 C CA . SER A 1 229 ? 8.319 0.770 17.696 1.00 93.44 229 SER A CA 1
ATOM 1864 C C . SER A 1 229 ? 7.356 1.516 18.628 1.00 93.44 229 SER A C 1
ATOM 1866 O O . SER A 1 229 ? 7.710 2.586 19.125 1.00 93.44 229 SER A O 1
ATOM 1868 N N . LYS A 1 230 ? 6.144 0.996 18.844 1.00 91.69 230 LYS A N 1
ATOM 1869 C CA . LYS A 1 230 ? 5.085 1.628 19.640 1.00 91.69 230 LYS A CA 1
ATOM 1870 C C . LYS A 1 230 ? 4.714 0.852 20.901 1.00 91.69 230 LYS A C 1
ATOM 1872 O O . LYS A 1 230 ? 3.693 1.140 21.513 1.00 91.69 230 LYS A O 1
ATOM 1877 N N . ARG A 1 231 ? 5.591 -0.063 21.337 1.00 87.81 231 ARG A N 1
ATOM 1878 C CA . ARG A 1 231 ? 5.400 -0.881 22.548 1.00 87.81 231 ARG A CA 1
ATOM 1879 C C . ARG A 1 231 ? 4.068 -1.638 22.506 1.00 87.81 231 ARG A C 1
ATOM 1881 O O . ARG A 1 231 ? 3.276 -1.568 23.435 1.00 87.81 231 ARG A O 1
ATOM 1888 N N . ASP A 1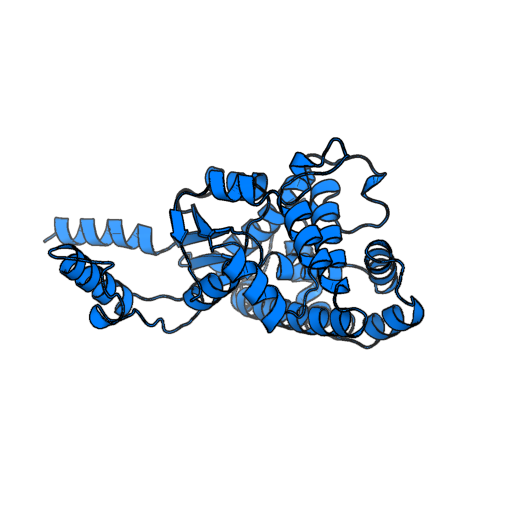 232 ? 3.834 -2.293 21.374 1.00 85.25 232 ASP A N 1
ATOM 1889 C CA . ASP A 1 232 ? 2.672 -3.115 21.024 1.00 85.25 232 ASP A CA 1
ATOM 1890 C C . ASP A 1 232 ? 1.335 -2.395 20.820 1.00 85.25 232 ASP A C 1
ATOM 1892 O O . ASP A 1 232 ? 0.449 -2.990 20.199 1.00 85.25 232 ASP A O 1
ATOM 1896 N N . ASN A 1 233 ? 1.245 -1.112 21.183 1.00 88.25 233 ASN A N 1
ATOM 1897 C CA . ASN A 1 233 ? 0.086 -0.264 20.919 1.00 88.25 233 ASN A CA 1
ATOM 1898 C C . ASN A 1 233 ? 0.156 0.333 19.507 1.00 88.25 233 ASN A C 1
ATOM 1900 O O . ASN A 1 233 ? 0.992 1.194 19.235 1.00 88.25 233 ASN A O 1
ATOM 1904 N N . ALA A 1 234 ? -0.685 -0.120 18.580 1.00 93.19 234 ALA A N 1
ATOM 1905 C CA . ALA A 1 234 ? -0.744 0.457 17.243 1.00 93.19 234 ALA A CA 1
ATOM 1906 C C . ALA A 1 234 ? -2.107 0.266 16.575 1.00 93.19 234 ALA A C 1
ATOM 1908 O O . ALA A 1 234 ? -2.570 -0.855 16.368 1.00 93.19 234 ALA A O 1
ATOM 1909 N N . LEU A 1 235 ? -2.686 1.367 16.109 1.00 95.44 235 LEU A N 1
ATOM 1910 C CA . LEU A 1 235 ? -3.794 1.343 15.162 1.00 95.44 235 LEU A CA 1
ATOM 1911 C C . LEU A 1 235 ? -3.210 1.409 13.750 1.00 95.44 235 LEU A C 1
ATOM 1913 O O . LEU A 1 235 ? -2.421 2.301 13.445 1.00 95.44 235 LEU A O 1
ATOM 1917 N N . ILE A 1 236 ? -3.518 0.442 12.889 1.00 97.50 236 ILE A N 1
ATOM 1918 C CA . ILE A 1 236 ? -2.895 0.318 11.564 1.00 97.50 236 ILE A CA 1
ATOM 1919 C C . ILE A 1 236 ? -3.969 0.181 10.494 1.00 97.50 236 ILE A C 1
ATOM 1921 O O . ILE A 1 236 ? -4.916 -0.589 10.641 1.00 97.50 236 ILE A O 1
ATOM 1925 N N . VAL A 1 237 ? -3.811 0.923 9.398 1.00 97.81 237 VAL A N 1
ATOM 1926 C CA . VAL A 1 237 ? -4.681 0.830 8.223 1.00 97.81 237 VAL A CA 1
ATOM 1927 C C . VAL A 1 237 ? -3.877 0.412 6.994 1.00 97.81 237 VAL A C 1
ATOM 1929 O O . VAL A 1 237 ? -2.888 1.048 6.643 1.00 97.81 237 VAL A O 1
ATOM 1932 N N . ILE A 1 238 ? -4.293 -0.654 6.317 1.00 97.81 238 ILE A N 1
ATOM 1933 C CA . ILE A 1 238 ? -3.729 -1.078 5.033 1.00 97.81 238 ILE A CA 1
ATOM 1934 C C . ILE A 1 238 ? -4.556 -0.420 3.924 1.00 97.81 238 ILE A C 1
ATOM 1936 O O . ILE A 1 238 ? -5.749 -0.696 3.779 1.00 97.81 238 ILE A O 1
ATOM 1940 N N . ASP A 1 239 ? -3.928 0.464 3.150 1.00 94.75 239 ASP A N 1
ATOM 1941 C CA . ASP A 1 239 ? -4.576 1.189 2.058 1.00 94.75 239 ASP A CA 1
ATOM 1942 C C . ASP A 1 239 ? -4.720 0.288 0.824 1.00 94.75 239 ASP A C 1
ATOM 1944 O O . ASP A 1 239 ? -3.731 -0.084 0.186 1.00 94.75 239 ASP A O 1
ATOM 1948 N N . ALA A 1 240 ? -5.977 -0.012 0.489 1.00 87.38 240 ALA A N 1
ATOM 1949 C CA . ALA A 1 240 ? -6.417 -0.673 -0.734 1.00 87.38 240 ALA A CA 1
ATOM 1950 C C . ALA A 1 240 ? -5.828 -2.082 -0.961 1.00 87.38 240 ALA A C 1
ATOM 1952 O O . ALA A 1 240 ? -5.057 -2.310 -1.893 1.00 87.38 240 ALA A O 1
ATOM 1953 N N . ILE A 1 241 ? -6.281 -3.058 -0.170 1.00 93.94 241 ILE A N 1
ATOM 1954 C CA . ILE A 1 241 ? -6.136 -4.490 -0.457 1.00 93.94 241 ILE A CA 1
ATOM 1955 C C . ILE A 1 241 ? -6.946 -4.821 -1.710 1.00 93.94 241 ILE A C 1
ATOM 1957 O O . ILE A 1 241 ? -8.163 -4.617 -1.761 1.00 93.94 241 ILE A O 1
ATOM 1961 N N . ARG A 1 242 ? -6.273 -5.354 -2.730 1.00 91.56 242 ARG A N 1
ATOM 1962 C CA . ARG A 1 242 ? -6.878 -5.618 -4.046 1.00 91.56 242 ARG A CA 1
ATOM 1963 C C . ARG A 1 242 ? -6.842 -7.081 -4.456 1.00 91.56 242 ARG A C 1
ATOM 1965 O O . ARG A 1 242 ? -7.402 -7.406 -5.494 1.00 91.56 242 ARG A O 1
ATOM 1972 N N . ASN A 1 243 ? -6.203 -7.953 -3.682 1.00 92.31 243 ASN A N 1
ATOM 1973 C CA . ASN A 1 243 ? -6.169 -9.383 -3.954 1.00 92.31 243 ASN A CA 1
ATOM 1974 C C . ASN A 1 243 ? -6.822 -10.169 -2.795 1.00 92.31 243 ASN A C 1
ATOM 1976 O O . ASN A 1 243 ? -6.515 -9.908 -1.629 1.00 92.31 243 ASN A O 1
ATOM 1980 N N . PRO A 1 244 ? -7.718 -11.132 -3.078 1.00 93.19 244 PRO A N 1
ATOM 1981 C CA . PRO A 1 244 ? -8.459 -11.843 -2.037 1.00 93.19 244 PRO A CA 1
ATOM 1982 C C . PRO A 1 244 ? -7.571 -12.731 -1.156 1.00 93.19 244 PRO A C 1
ATOM 1984 O O . PRO A 1 244 ? -7.907 -12.950 0.007 1.00 93.19 244 PRO A O 1
ATOM 1987 N N . TYR A 1 245 ? -6.423 -13.201 -1.655 1.00 92.69 245 TYR A N 1
ATOM 1988 C CA . TYR A 1 245 ? -5.467 -13.972 -0.856 1.00 92.69 245 TYR A CA 1
ATOM 1989 C C . TYR A 1 245 ? -4.734 -13.098 0.161 1.00 92.69 245 TYR A C 1
ATOM 1991 O O . TYR A 1 245 ? -4.448 -13.567 1.258 1.00 92.69 245 TYR A O 1
ATOM 1999 N N . GLU A 1 246 ? -4.502 -11.817 -0.143 1.00 93.88 246 GLU A N 1
ATOM 2000 C CA . GLU A 1 246 ? -3.982 -10.849 0.835 1.00 93.88 246 GLU A CA 1
ATOM 2001 C C . GLU A 1 246 ? -4.995 -10.617 1.957 1.00 93.88 246 GLU A C 1
ATOM 2003 O O . GLU A 1 246 ? -4.650 -10.699 3.133 1.00 93.88 246 GLU A O 1
ATOM 2008 N N . ALA A 1 247 ? -6.265 -10.391 1.606 1.00 95.19 247 ALA A N 1
ATOM 2009 C CA . ALA A 1 247 ? -7.340 -10.255 2.587 1.00 95.19 247 ALA A CA 1
ATOM 2010 C C . ALA A 1 247 ? -7.456 -11.501 3.478 1.00 95.19 247 ALA A C 1
ATOM 2012 O O . ALA A 1 247 ? -7.524 -11.391 4.704 1.00 95.19 247 ALA A O 1
ATOM 2013 N N . LYS A 1 248 ? -7.441 -12.691 2.867 1.00 95.44 248 LYS A N 1
ATOM 2014 C CA . LYS A 1 248 ? -7.524 -13.966 3.583 1.00 95.44 248 LYS A CA 1
ATOM 2015 C C . LYS A 1 248 ? -6.315 -14.190 4.493 1.00 95.44 248 LYS A C 1
ATOM 2017 O O . LYS A 1 248 ? -6.501 -14.579 5.640 1.00 95.44 248 LYS A O 1
ATOM 2022 N N . PHE A 1 249 ? -5.110 -13.850 4.031 1.00 96.00 249 PHE A N 1
ATOM 2023 C CA . PHE A 1 249 ? -3.883 -13.933 4.825 1.00 96.00 249 PHE A CA 1
ATOM 2024 C C . PHE A 1 249 ? -3.995 -13.164 6.149 1.00 96.00 249 PHE A C 1
ATOM 2026 O O . PHE A 1 249 ? -3.616 -13.695 7.192 1.00 96.00 249 PHE A O 1
ATOM 2033 N N . PHE A 1 250 ? -4.523 -11.934 6.135 1.00 96.88 250 PHE A N 1
ATOM 2034 C CA . PHE A 1 250 ? -4.685 -11.158 7.370 1.00 96.88 250 PHE A CA 1
ATOM 2035 C C . PHE A 1 250 ? -5.844 -11.657 8.230 1.00 96.88 250 PHE A C 1
ATOM 2037 O O . PHE A 1 250 ? -5.671 -11.740 9.445 1.00 96.88 250 PHE A O 1
ATOM 2044 N N . LYS A 1 251 ? -6.971 -12.063 7.622 1.00 95.75 251 LYS A N 1
ATOM 2045 C CA . LYS A 1 251 ? -8.100 -12.677 8.348 1.00 95.75 251 LYS A CA 1
ATOM 2046 C C . LYS A 1 251 ? -7.684 -13.920 9.127 1.00 95.75 251 LYS A C 1
ATOM 2048 O O . LYS A 1 251 ? -8.098 -14.092 10.266 1.00 95.75 251 LYS A O 1
ATOM 2053 N N . ASP A 1 252 ? -6.846 -14.762 8.532 1.00 95.38 252 ASP A N 1
ATOM 2054 C CA . ASP A 1 252 ? -6.412 -16.012 9.159 1.00 95.38 252 ASP A CA 1
ATOM 2055 C C . ASP A 1 252 ? -5.321 -15.795 10.225 1.00 95.38 252 ASP A C 1
ATOM 2057 O O . ASP A 1 252 ? -5.062 -16.683 11.035 1.00 95.38 252 ASP A O 1
ATOM 2061 N N . ARG A 1 253 ? -4.662 -14.626 10.240 1.00 94.75 253 ARG A N 1
ATOM 2062 C CA . ARG A 1 253 ? -3.492 -14.352 11.093 1.00 94.75 253 ARG A CA 1
ATOM 2063 C C . ARG A 1 253 ? -3.760 -13.396 12.249 1.00 94.75 253 ARG A C 1
ATOM 2065 O O . ARG A 1 253 ? -3.069 -13.475 13.263 1.00 94.75 253 ARG A O 1
ATOM 2072 N N . TYR A 1 254 ? -4.711 -12.485 12.097 1.00 94.12 254 TYR A N 1
ATOM 2073 C CA . TYR A 1 254 ? -4.991 -11.441 13.071 1.00 94.12 254 TYR A CA 1
ATOM 2074 C C . TYR A 1 254 ? -6.476 -11.447 13.423 1.00 94.12 254 TYR A C 1
ATOM 2076 O O . TYR A 1 254 ? -7.309 -11.062 12.611 1.00 94.12 254 TYR A O 1
ATOM 2084 N N . SER A 1 255 ? -6.805 -11.811 14.663 1.00 91.06 255 SER A N 1
ATOM 2085 C CA . SER A 1 255 ? -8.178 -11.713 15.184 1.00 91.06 255 SER A CA 1
ATOM 2086 C C . SER A 1 255 ? -8.701 -10.271 15.205 1.00 91.06 255 SER A C 1
ATOM 2088 O O . SER A 1 255 ? -9.896 -10.053 15.048 1.00 91.06 255 SER A O 1
ATOM 2090 N N . ALA A 1 256 ? -7.803 -9.294 15.356 1.00 91.75 256 ALA A N 1
ATOM 2091 C CA . ALA A 1 256 ? -8.097 -7.860 15.316 1.00 91.75 256 ALA A CA 1
ATOM 2092 C C . ALA A 1 256 ? -8.150 -7.274 13.887 1.00 91.75 256 ALA A C 1
ATOM 2094 O O . ALA A 1 256 ? -8.160 -6.051 13.725 1.00 91.75 256 ALA A O 1
ATOM 2095 N N . PHE A 1 257 ? -8.108 -8.119 12.846 1.00 96.31 257 PHE A N 1
ATOM 2096 C CA . PHE A 1 257 ? -8.211 -7.666 11.463 1.00 96.31 257 PHE A CA 1
ATOM 2097 C C . PHE A 1 257 ? -9.664 -7.510 11.024 1.00 96.31 257 PHE A C 1
ATOM 2099 O O . PHE A 1 257 ? -10.440 -8.463 11.065 1.00 96.31 257 PHE A O 1
ATOM 2106 N N . HIS A 1 258 ? -9.996 -6.326 10.511 1.00 96.44 258 HIS A N 1
ATOM 2107 C CA . HIS A 1 258 ? -11.291 -6.037 9.903 1.00 96.44 258 HIS A CA 1
ATOM 2108 C C . HIS A 1 258 ? -11.102 -5.541 8.473 1.00 96.44 258 HIS A C 1
ATOM 2110 O O . HIS A 1 258 ? -10.416 -4.543 8.237 1.00 96.44 258 HIS A O 1
ATOM 2116 N N . LEU A 1 259 ? -11.730 -6.215 7.510 1.00 97.81 259 LEU A N 1
ATOM 2117 C CA . LEU A 1 259 ? -11.746 -5.774 6.122 1.00 97.81 259 LEU A CA 1
ATOM 2118 C C . LEU A 1 259 ? -12.962 -4.877 5.877 1.00 97.81 259 LEU A C 1
ATOM 2120 O O . LEU A 1 259 ? -14.106 -5.275 6.085 1.00 97.81 259 LEU A O 1
ATOM 2124 N N . MET A 1 260 ? -12.714 -3.664 5.401 1.00 97.81 260 MET A N 1
ATOM 2125 C CA . MET A 1 260 ? -13.724 -2.646 5.155 1.00 97.81 260 MET A CA 1
ATOM 2126 C C . MET A 1 260 ? -13.752 -2.277 3.672 1.00 97.81 260 MET A C 1
ATOM 2128 O O . MET A 1 260 ? -12.772 -1.764 3.127 1.00 97.81 260 MET A O 1
ATOM 2132 N N . SER A 1 261 ? -14.896 -2.494 3.024 1.00 97.31 261 SER A N 1
ATOM 2133 C CA . SER A 1 261 ? -15.119 -2.042 1.654 1.00 97.31 261 SER A CA 1
ATOM 2134 C C . SER A 1 261 ? -15.628 -0.604 1.624 1.00 97.31 261 SER A C 1
ATOM 2136 O O . SER A 1 261 ? -16.592 -0.255 2.304 1.00 97.31 261 SER A O 1
ATOM 2138 N N . ILE A 1 262 ? -14.991 0.234 0.810 1.00 96.19 262 ILE A N 1
ATOM 2139 C CA . ILE A 1 262 ? -15.453 1.582 0.488 1.00 96.19 262 ILE A CA 1
ATOM 2140 C C . ILE A 1 262 ? -16.041 1.541 -0.918 1.00 96.19 262 ILE A C 1
ATOM 2142 O O . ILE A 1 262 ? -15.321 1.314 -1.895 1.00 96.19 262 ILE A O 1
ATOM 2146 N N . ASN A 1 263 ? -17.346 1.772 -1.020 1.00 93.44 263 ASN A N 1
ATOM 2147 C CA . ASN A 1 263 ? -18.115 1.649 -2.253 1.00 93.44 263 ASN A CA 1
ATOM 2148 C C . ASN A 1 263 ? -18.675 3.012 -2.657 1.00 93.44 263 ASN A C 1
ATOM 2150 O O . ASN A 1 263 ? -19.188 3.742 -1.817 1.00 93.44 263 ASN A O 1
ATOM 2154 N N . ALA A 1 264 ? -18.607 3.352 -3.940 1.00 91.38 264 ALA A N 1
ATOM 2155 C CA . ALA A 1 264 ? -19.190 4.574 -4.488 1.00 91.38 264 ALA A CA 1
ATOM 2156 C C . ALA A 1 264 ? -19.962 4.236 -5.774 1.00 91.38 264 ALA A C 1
ATOM 2158 O O . ALA A 1 264 ? -19.565 3.289 -6.459 1.00 91.38 264 ALA A O 1
ATOM 2159 N N . PRO A 1 265 ? -21.022 4.990 -6.123 1.00 90.12 265 PRO A N 1
ATOM 2160 C CA . PRO A 1 265 ? -21.698 4.834 -7.409 1.00 90.12 265 PRO A CA 1
ATOM 2161 C C . PRO A 1 265 ? -20.724 4.976 -8.584 1.00 90.12 265 PRO A C 1
ATOM 2163 O O . PRO A 1 265 ? -19.806 5.802 -8.534 1.00 90.12 265 PRO A O 1
ATOM 2166 N N . ASP A 1 266 ? -20.939 4.206 -9.652 1.00 86.50 266 ASP A N 1
ATOM 2167 C CA . ASP A 1 266 ? -20.036 4.193 -10.809 1.00 86.50 266 ASP A CA 1
ATOM 2168 C C . ASP A 1 266 ? -19.932 5.554 -11.497 1.00 86.50 266 ASP A C 1
ATOM 2170 O O . ASP A 1 266 ? -18.831 5.986 -11.832 1.00 86.50 266 ASP A O 1
ATOM 2174 N N . GLU A 1 267 ? -21.043 6.279 -11.620 1.00 86.62 267 GLU A N 1
ATOM 2175 C CA . GLU A 1 267 ? -21.051 7.640 -12.161 1.00 86.62 267 GLU A CA 1
ATOM 2176 C C . GLU A 1 267 ? -20.128 8.570 -11.358 1.00 86.62 267 GLU A C 1
ATOM 2178 O O . GLU A 1 267 ? -19.273 9.263 -11.911 1.00 86.62 267 GLU A O 1
ATOM 2183 N N . HIS A 1 268 ? -20.237 8.534 -10.028 1.00 85.88 268 HIS A N 1
ATOM 2184 C CA . HIS A 1 268 ? -19.444 9.377 -9.136 1.00 85.88 268 HIS A CA 1
ATOM 2185 C C . HIS A 1 268 ? -17.956 9.014 -9.193 1.00 85.88 268 HIS A C 1
ATOM 2187 O O . HIS A 1 268 ? -17.089 9.892 -9.174 1.00 85.88 268 HIS A O 1
ATOM 2193 N N . ARG A 1 269 ? -17.651 7.714 -9.279 1.00 87.62 269 ARG A N 1
ATOM 2194 C CA . ARG A 1 269 ? -16.289 7.189 -9.409 1.00 87.62 269 ARG A CA 1
ATOM 2195 C C . ARG A 1 269 ? -15.656 7.634 -10.727 1.00 87.62 269 ARG A C 1
ATOM 2197 O O . ARG A 1 269 ? -14.568 8.205 -10.710 1.00 87.62 269 ARG A O 1
ATOM 2204 N N . THR A 1 270 ? -16.356 7.456 -11.842 1.00 84.38 270 THR A N 1
ATOM 2205 C CA . THR A 1 270 ? -15.902 7.867 -13.177 1.00 84.38 270 THR A CA 1
ATOM 2206 C C . THR A 1 270 ? -15.700 9.379 -13.256 1.00 84.38 270 THR A C 1
ATOM 2208 O O . THR A 1 270 ? -14.642 9.836 -13.689 1.00 84.38 270 THR A O 1
ATOM 2211 N N . ASN A 1 271 ? -16.648 10.170 -12.745 1.00 84.75 271 ASN A N 1
ATOM 2212 C CA . ASN A 1 271 ? -16.532 11.629 -12.683 1.00 84.75 271 ASN A CA 1
ATOM 2213 C C . ASN A 1 271 ? -15.323 12.080 -11.852 1.00 84.75 271 ASN A C 1
ATOM 2215 O O . ASN A 1 271 ? -14.596 12.990 -12.255 1.00 84.75 271 ASN A O 1
ATOM 2219 N N . TYR A 1 272 ? -15.072 11.428 -10.715 1.00 83.75 272 TYR A N 1
ATOM 2220 C CA . TYR A 1 272 ? -13.907 11.696 -9.874 1.00 83.75 272 TYR A CA 1
ATOM 2221 C C . TYR A 1 272 ? -12.586 11.402 -10.602 1.00 83.75 272 TYR A C 1
ATOM 2223 O O . TYR A 1 272 ? -11.679 12.238 -10.585 1.00 83.75 272 TYR A O 1
ATOM 2231 N N . LEU A 1 273 ? -12.482 10.249 -11.272 1.00 83.19 273 LEU A N 1
ATOM 2232 C CA . LEU A 1 273 ? -11.276 9.851 -12.008 1.00 83.19 273 LEU A CA 1
ATOM 2233 C C . LEU A 1 273 ? -10.995 10.774 -13.200 1.00 83.19 273 LEU A C 1
ATOM 2235 O O . LEU A 1 273 ? -9.850 11.180 -13.398 1.00 83.19 273 LEU A O 1
ATOM 2239 N N . ARG A 1 274 ? -12.033 11.189 -13.934 1.00 84.25 274 ARG A N 1
ATOM 2240 C CA . ARG A 1 274 ? -11.895 12.159 -15.031 1.00 84.25 274 ARG A CA 1
ATOM 2241 C C . ARG A 1 274 ? -11.435 13.526 -14.527 1.00 84.25 274 ARG A C 1
ATOM 2243 O O . ARG A 1 274 ? -10.481 14.081 -15.061 1.00 84.25 274 ARG A O 1
ATOM 2250 N N . LYS A 1 275 ? -12.078 14.066 -13.484 1.00 81.19 275 LYS A N 1
ATOM 2251 C CA . LYS A 1 275 ? -11.807 15.432 -13.000 1.00 81.19 275 LYS A CA 1
ATOM 2252 C C . LYS A 1 275 ? -10.439 15.582 -12.333 1.00 81.19 275 LYS A C 1
ATOM 2254 O O . LYS A 1 275 ? -9.746 16.555 -12.609 1.00 81.19 275 LYS A O 1
ATOM 2259 N N . LEU A 1 276 ? -10.053 14.656 -11.452 1.00 75.31 276 LEU A N 1
ATOM 2260 C CA . LEU A 1 276 ? -8.814 14.795 -10.672 1.00 75.31 276 LEU A CA 1
ATOM 2261 C C . LEU A 1 276 ? -7.605 14.116 -11.307 1.00 75.31 276 LEU A C 1
ATOM 2263 O O . LEU A 1 276 ? -6.496 14.628 -11.183 1.00 75.31 276 LEU A O 1
ATOM 2267 N N . HIS A 1 277 ? -7.804 12.972 -11.961 1.00 71.12 277 HIS A N 1
ATOM 2268 C CA . HIS A 1 277 ? -6.703 12.184 -12.519 1.00 71.12 277 HIS A CA 1
ATOM 2269 C C . HIS A 1 277 ? -6.568 12.322 -14.036 1.00 71.12 277 HIS A C 1
ATOM 2271 O O . HIS A 1 277 ? -5.606 11.803 -14.593 1.00 71.12 277 HIS A O 1
ATOM 2277 N N . LYS A 1 278 ? -7.485 13.047 -14.697 1.00 78.50 278 LYS A N 1
ATOM 2278 C CA . LYS A 1 278 ? -7.490 13.267 -16.153 1.00 78.50 278 LYS A CA 1
ATOM 2279 C C . LYS A 1 278 ? -7.444 11.959 -16.956 1.00 78.50 278 LYS A C 1
ATOM 2281 O O . LYS A 1 278 ? -6.904 11.927 -18.058 1.00 78.50 278 LYS A O 1
ATOM 2286 N N . PHE A 1 279 ? -8.000 10.880 -16.403 1.00 78.88 279 PHE A N 1
ATOM 2287 C CA . PHE A 1 279 ? -8.079 9.598 -17.096 1.00 78.88 279 PHE A CA 1
ATOM 2288 C C . PHE A 1 279 ? -9.140 9.640 -18.197 1.00 78.88 279 PHE A C 1
ATOM 2290 O O . PHE A 1 279 ? -10.241 10.159 -17.998 1.00 78.88 279 PHE A O 1
ATOM 2297 N N . SER A 1 280 ? -8.798 9.071 -19.350 1.00 82.06 280 SER A N 1
ATOM 2298 C CA . SER A 1 280 ? -9.728 8.825 -20.453 1.00 82.06 280 SER A CA 1
ATOM 2299 C C . SER A 1 280 ? -10.697 7.684 -20.126 1.00 82.06 280 SER A C 1
ATOM 2301 O O . SER A 1 280 ? -10.460 6.897 -19.209 1.00 82.06 280 SER A O 1
ATOM 2303 N N . GLU A 1 281 ? -11.786 7.567 -20.890 1.00 83.69 281 GLU A N 1
ATOM 2304 C CA . GLU A 1 281 ? -12.763 6.481 -20.712 1.00 83.69 281 GLU A CA 1
ATOM 2305 C C . GLU A 1 281 ? -12.102 5.108 -20.855 1.00 83.69 281 GLU A C 1
ATOM 2307 O O . GLU A 1 281 ? -12.233 4.268 -19.968 1.00 83.69 281 GLU A O 1
ATOM 2312 N N . LYS A 1 282 ? -11.270 4.949 -21.890 1.00 84.25 282 LYS A N 1
ATOM 2313 C CA . LYS A 1 282 ? -10.501 3.728 -22.141 1.00 84.25 282 LYS A CA 1
ATOM 2314 C C . LYS A 1 282 ? -9.601 3.349 -20.959 1.00 84.25 282 LYS A C 1
ATOM 2316 O O . LYS A 1 282 ? -9.555 2.190 -20.570 1.00 84.25 282 LYS A O 1
ATOM 2321 N N . GLN A 1 283 ? -8.925 4.319 -20.339 1.00 80.19 283 GLN A N 1
ATOM 2322 C CA . GLN A 1 283 ? -8.088 4.054 -19.161 1.00 80.19 283 GLN A CA 1
ATOM 2323 C C . GLN A 1 283 ? -8.911 3.593 -17.952 1.00 80.19 283 GLN A C 1
ATOM 2325 O O . GLN A 1 283 ? -8.464 2.745 -17.184 1.00 80.19 283 GLN A O 1
ATOM 2330 N N . ILE A 1 284 ? -10.115 4.140 -17.762 1.00 84.19 284 ILE A N 1
ATOM 2331 C CA . ILE A 1 284 ? -11.007 3.720 -16.673 1.00 84.19 284 ILE A CA 1
ATOM 2332 C C . ILE A 1 284 ? -11.506 2.290 -16.918 1.00 84.19 284 ILE A C 1
ATOM 2334 O O . ILE A 1 284 ? -11.494 1.481 -15.991 1.00 84.19 284 ILE A O 1
ATOM 2338 N N . GLU A 1 285 ? -11.874 1.959 -18.156 1.00 85.75 285 GLU A N 1
ATOM 2339 C CA . GLU A 1 285 ? -12.263 0.600 -18.552 1.00 85.75 285 GLU A CA 1
ATOM 2340 C C . GLU A 1 285 ? -11.124 -0.409 -18.359 1.00 85.75 285 GLU A C 1
ATOM 2342 O O . GLU A 1 285 ? -11.349 -1.505 -17.847 1.00 85.75 285 GLU A O 1
ATOM 2347 N N . GLU A 1 286 ? -9.890 -0.035 -18.703 1.00 83.56 286 GLU A N 1
ATOM 2348 C CA . GLU A 1 286 ? -8.700 -0.856 -18.466 1.00 83.56 286 GLU A CA 1
ATOM 2349 C C . GLU A 1 286 ? -8.488 -1.117 -16.967 1.00 83.56 286 GLU A C 1
ATOM 2351 O O . GLU A 1 286 ? -8.280 -2.264 -16.565 1.00 83.56 286 GLU A O 1
ATOM 2356 N N . ILE A 1 287 ? -8.608 -0.086 -16.120 1.00 83.38 287 ILE A N 1
ATOM 2357 C CA . ILE A 1 287 ? -8.521 -0.230 -14.657 1.00 83.38 287 ILE A CA 1
ATOM 2358 C C . ILE A 1 287 ? -9.608 -1.180 -14.141 1.00 83.38 287 ILE A C 1
ATOM 2360 O O . ILE A 1 287 ? -9.309 -2.093 -13.370 1.00 83.38 287 ILE A O 1
ATOM 2364 N N . ASP A 1 288 ? -10.855 -0.991 -14.572 1.00 85.62 288 ASP A N 1
ATOM 2365 C CA . ASP A 1 288 ? -11.987 -1.819 -14.152 1.00 85.62 288 ASP A CA 1
ATOM 2366 C C . ASP A 1 288 ? -11.829 -3.279 -14.605 1.00 85.62 288 ASP A C 1
ATOM 2368 O O . ASP A 1 288 ? -12.103 -4.209 -13.840 1.00 85.62 288 ASP A O 1
ATOM 2372 N N . SER A 1 289 ? -11.325 -3.492 -15.821 1.00 85.62 289 SER A N 1
ATOM 2373 C CA . SER A 1 289 ? -11.011 -4.817 -16.353 1.00 85.62 289 SER A CA 1
ATOM 2374 C C . SER A 1 289 ? -9.943 -5.515 -15.509 1.00 85.62 289 SER A C 1
ATOM 2376 O O . SER A 1 289 ? -10.143 -6.654 -15.080 1.00 85.62 289 SER A O 1
ATOM 2378 N N . VAL A 1 290 ? -8.854 -4.816 -15.173 1.00 82.75 290 VAL A N 1
ATOM 2379 C CA . VAL A 1 290 ? -7.784 -5.347 -14.313 1.00 82.75 290 VAL A CA 1
ATOM 2380 C C . VAL A 1 290 ? -8.293 -5.666 -12.905 1.00 82.75 290 VAL A C 1
ATOM 2382 O O . VAL A 1 290 ? -7.924 -6.694 -12.343 1.00 82.75 290 VAL A O 1
ATOM 2385 N N . GLU A 1 291 ? -9.153 -4.822 -12.329 1.00 84.88 291 GLU A N 1
ATOM 2386 C CA . GLU A 1 291 ? -9.710 -5.008 -10.981 1.00 84.88 291 GLU A CA 1
ATOM 2387 C C . GLU A 1 291 ? -10.759 -6.127 -10.886 1.00 84.88 291 GLU A C 1
ATOM 2389 O O . GLU A 1 291 ? -11.069 -6.583 -9.780 1.00 84.88 291 GLU A O 1
ATOM 2394 N N . SER A 1 292 ? -11.289 -6.593 -12.019 1.00 83.88 292 SER A N 1
ATOM 2395 C CA . SER A 1 292 ? -12.288 -7.666 -12.072 1.00 83.88 292 SER A CA 1
ATOM 2396 C C . SER A 1 292 ? -11.722 -9.065 -11.795 1.00 83.88 292 SER A C 1
ATOM 2398 O O . SER A 1 292 ? -12.488 -10.008 -11.597 1.00 83.88 292 SER A O 1
ATOM 2400 N N . GLY A 1 293 ? -10.395 -9.230 -11.806 1.00 79.88 293 GLY A N 1
ATOM 2401 C CA . GLY A 1 293 ? -9.739 -10.538 -11.713 1.00 79.88 293 GLY A CA 1
ATOM 2402 C C . GLY A 1 293 ? -9.765 -11.360 -13.008 1.00 79.88 293 GLY A C 1
ATOM 2403 O O . GLY A 1 293 ? -9.316 -12.509 -13.008 1.00 79.88 293 GLY A O 1
ATOM 2404 N N . LYS A 1 294 ? -10.268 -10.798 -14.118 1.00 78.50 294 LYS A N 1
ATOM 2405 C CA . LYS A 1 294 ? -10.215 -11.422 -15.450 1.00 78.50 294 LYS A CA 1
ATOM 2406 C C . LYS A 1 294 ? -8.784 -11.417 -16.023 1.00 78.50 294 LYS A C 1
ATOM 2408 O O . LYS A 1 294 ? -7.889 -10.727 -15.536 1.00 78.50 294 LYS A O 1
ATOM 2413 N N . GLY A 1 295 ? -8.557 -12.249 -17.037 1.00 68.75 295 GLY A N 1
ATOM 2414 C CA . GLY A 1 295 ? -7.273 -12.450 -17.727 1.00 68.75 295 GLY A CA 1
ATOM 2415 C C . GLY A 1 295 ? -7.227 -13.824 -18.400 1.00 68.75 295 GLY A C 1
ATOM 2416 O O . GLY A 1 295 ? -8.136 -14.615 -18.170 1.00 68.75 295 GLY A O 1
ATOM 2417 N N . ASP A 1 296 ? -6.180 -14.145 -19.158 1.00 64.88 296 ASP A N 1
ATOM 2418 C CA . ASP A 1 296 ? -6.136 -15.393 -19.952 1.00 64.88 296 ASP A CA 1
ATOM 2419 C C . ASP A 1 296 ? -5.130 -16.441 -19.434 1.00 64.88 296 ASP A C 1
ATOM 2421 O O . ASP A 1 296 ? -5.131 -17.582 -19.884 1.00 64.88 296 ASP A O 1
ATOM 2425 N N . ASN A 1 297 ? -4.318 -16.106 -18.423 1.00 68.19 297 ASN A N 1
ATOM 2426 C CA . ASN A 1 297 ? -3.291 -17.001 -17.868 1.00 68.19 297 ASN A CA 1
ATOM 2427 C C . ASN A 1 297 ? -3.839 -17.930 -16.754 1.00 68.19 297 ASN A C 1
ATOM 2429 O O . ASN A 1 297 ? -4.735 -17.549 -15.994 1.00 68.19 297 ASN A O 1
ATOM 2433 N N . SER A 1 298 ? -3.261 -19.126 -16.599 1.00 72.56 298 SER A N 1
ATOM 2434 C CA . SER A 1 298 ? -3.676 -20.171 -15.643 1.00 72.56 298 SER A CA 1
ATOM 2435 C C . SER A 1 298 ? -3.605 -19.732 -14.171 1.00 72.56 298 SER A C 1
ATOM 2437 O O . SER A 1 298 ? -4.460 -20.102 -13.365 1.00 72.56 298 SER A O 1
ATOM 2439 N N . TYR A 1 299 ? -2.654 -18.861 -13.820 1.00 79.56 299 TYR A N 1
ATOM 2440 C CA . TYR A 1 299 ? -2.432 -18.386 -12.443 1.00 79.56 299 TYR A CA 1
ATOM 2441 C C . TYR A 1 299 ? -3.064 -17.019 -12.130 1.00 79.56 299 TYR A C 1
ATOM 2443 O O . TYR A 1 299 ? -2.867 -16.478 -11.041 1.00 79.56 299 TYR A O 1
ATOM 2451 N N . LYS A 1 300 ? -3.865 -16.459 -13.050 1.00 78.06 300 LYS A N 1
ATOM 2452 C CA . LYS A 1 300 ? -4.442 -15.105 -12.926 1.00 78.06 300 LYS A CA 1
ATOM 2453 C C . LYS A 1 300 ? -5.233 -14.886 -11.636 1.00 78.06 300 LYS A C 1
ATOM 2455 O O . LYS A 1 300 ? -5.181 -13.805 -11.063 1.00 78.06 300 LYS A O 1
ATOM 2460 N N . HIS A 1 301 ? -5.939 -15.914 -11.166 1.00 79.50 301 HIS A N 1
ATOM 2461 C CA . HIS A 1 301 ? -6.769 -15.834 -9.968 1.00 79.50 301 HIS A CA 1
ATOM 2462 C C . HIS A 1 301 ? -5.933 -15.583 -8.703 1.00 79.50 301 HIS A C 1
ATOM 2464 O O . HIS A 1 301 ? -6.442 -14.992 -7.757 1.00 79.50 301 HIS A O 1
ATOM 2470 N N . LEU A 1 302 ? -4.652 -15.978 -8.716 1.00 84.75 302 LEU A N 1
ATOM 2471 C CA . LEU A 1 302 ? -3.696 -15.782 -7.626 1.00 84.75 302 LEU A CA 1
ATOM 2472 C C . LEU A 1 302 ? -2.958 -14.445 -7.746 1.00 84.75 302 LEU A C 1
ATOM 2474 O O . LEU A 1 302 ? -2.731 -13.772 -6.744 1.00 84.75 302 LEU A O 1
ATOM 2478 N N . THR A 1 303 ? -2.573 -14.054 -8.963 1.00 85.12 303 THR A N 1
ATOM 2479 C CA . THR A 1 303 ? -1.654 -12.925 -9.188 1.00 85.12 303 THR A CA 1
ATOM 2480 C C . THR A 1 303 ? -2.351 -11.604 -9.492 1.00 85.12 303 THR A C 1
ATOM 2482 O O . THR A 1 303 ? -1.803 -10.543 -9.182 1.00 85.12 303 THR A O 1
ATOM 2485 N N . ASN A 1 304 ? -3.535 -11.635 -10.109 1.00 87.88 304 ASN A N 1
ATOM 2486 C CA . ASN A 1 304 ? -4.227 -10.418 -10.518 1.00 87.88 304 ASN A CA 1
ATOM 2487 C C . ASN A 1 304 ? -4.989 -9.788 -9.343 1.00 87.88 304 ASN A C 1
ATOM 2489 O O . ASN A 1 304 ? -5.434 -10.484 -8.424 1.00 87.88 304 ASN A O 1
ATOM 2493 N N . PRO A 1 305 ? -5.171 -8.459 -9.366 1.00 87.56 305 PRO A N 1
ATOM 2494 C CA . PRO A 1 305 ? -6.178 -7.804 -8.546 1.00 87.56 305 PRO A CA 1
ATOM 2495 C C . PRO A 1 305 ? -7.571 -8.398 -8.808 1.00 87.56 305 PRO A C 1
ATOM 2497 O O . PRO A 1 305 ? -7.971 -8.562 -9.954 1.00 87.56 305 PRO A O 1
ATOM 2500 N N . ASN A 1 306 ? -8.318 -8.698 -7.751 1.00 92.19 306 ASN A N 1
ATOM 2501 C CA . ASN A 1 306 ? -9.734 -9.044 -7.808 1.00 92.19 306 ASN A CA 1
ATOM 2502 C C . ASN A 1 306 ? -10.463 -8.311 -6.676 1.00 92.19 306 ASN A C 1
ATOM 2504 O O . ASN A 1 306 ? -10.719 -8.853 -5.598 1.00 92.19 306 ASN A O 1
ATOM 2508 N N . VAL A 1 307 ? -10.761 -7.039 -6.933 1.00 92.44 307 VAL A N 1
ATOM 2509 C CA . VAL A 1 307 ? -11.378 -6.129 -5.962 1.00 92.44 307 VAL A CA 1
ATOM 2510 C C . VAL A 1 307 ? -12.810 -6.551 -5.658 1.00 92.44 307 VAL A C 1
ATOM 2512 O O . VAL A 1 307 ? -13.236 -6.458 -4.511 1.00 92.44 307 VAL A O 1
ATOM 2515 N N . THR A 1 308 ? -13.531 -7.078 -6.650 1.00 92.19 308 THR A N 1
ATOM 2516 C CA . THR A 1 308 ? -14.889 -7.608 -6.457 1.00 92.19 308 THR A CA 1
ATOM 2517 C C . THR A 1 308 ? -14.890 -8.695 -5.388 1.00 92.19 308 THR A C 1
ATOM 2519 O O . THR A 1 308 ? -15.656 -8.617 -4.429 1.00 92.19 308 THR A O 1
ATOM 2522 N N . LYS A 1 309 ? -13.950 -9.646 -5.470 1.00 94.19 309 LYS A N 1
ATOM 2523 C CA . LYS A 1 309 ? -13.838 -10.698 -4.460 1.00 94.19 309 LYS A CA 1
ATOM 2524 C C . LYS A 1 309 ? -13.415 -10.160 -3.093 1.00 94.19 309 LYS A C 1
ATOM 2526 O O . LYS A 1 309 ? -13.897 -10.651 -2.079 1.00 94.19 309 LYS A O 1
ATOM 2531 N N . CYS A 1 310 ? -12.558 -9.141 -3.036 1.00 95.31 310 CYS A N 1
ATOM 2532 C CA . CYS A 1 310 ? -12.232 -8.476 -1.770 1.00 95.31 310 CYS A CA 1
ATOM 2533 C C . CYS A 1 310 ? -13.453 -7.793 -1.134 1.00 95.31 310 CYS A C 1
ATOM 2535 O O . CYS A 1 310 ? -13.619 -7.858 0.084 1.00 95.31 310 CYS A O 1
ATOM 2537 N N . ILE A 1 311 ? -14.317 -7.164 -1.936 1.00 94.75 311 ILE A N 1
ATOM 2538 C CA . ILE A 1 311 ? -15.562 -6.556 -1.451 1.00 94.75 311 ILE A CA 1
ATOM 2539 C C . ILE A 1 311 ? -16.487 -7.639 -0.886 1.00 94.75 311 ILE A C 1
ATOM 2541 O O . ILE A 1 311 ? -16.985 -7.467 0.220 1.00 94.75 311 ILE A O 1
ATOM 2545 N N . GLU A 1 312 ? -16.654 -8.774 -1.573 1.00 95.06 312 GLU A N 1
ATOM 2546 C CA . GLU A 1 312 ? -17.429 -9.920 -1.058 1.00 95.06 312 GLU A CA 1
ATOM 2547 C C . GLU A 1 312 ? -16.874 -10.478 0.259 1.00 95.06 312 GLU A C 1
ATOM 2549 O O . GLU A 1 312 ? -17.624 -10.964 1.098 1.00 95.06 312 GLU A O 1
ATOM 2554 N N . LEU A 1 313 ? -15.552 -10.428 0.439 1.00 95.38 313 LEU A N 1
ATOM 2555 C CA . LEU A 1 313 ? -14.882 -10.878 1.657 1.00 95.38 313 LEU A CA 1
ATOM 2556 C C . LEU A 1 313 ? -14.915 -9.838 2.784 1.00 95.38 313 LEU A C 1
ATOM 2558 O O . LEU A 1 313 ? -14.392 -10.134 3.856 1.00 95.38 313 LEU A O 1
ATOM 2562 N N . SER A 1 314 ? -15.434 -8.629 2.566 1.00 96.62 314 SER A N 1
ATOM 2563 C CA . SER A 1 314 ? -15.388 -7.551 3.562 1.00 96.62 314 SER A CA 1
ATOM 2564 C C . SER A 1 314 ? -16.345 -7.796 4.727 1.00 96.62 314 SER A C 1
ATOM 2566 O O . SER A 1 314 ? -17.427 -8.338 4.555 1.00 96.62 314 SER A O 1
ATOM 2568 N N . ASP A 1 315 ? -15.935 -7.379 5.924 1.00 96.38 315 ASP A N 1
ATOM 2569 C CA . ASP A 1 315 ? -16.737 -7.460 7.150 1.00 96.38 315 ASP A CA 1
ATOM 2570 C C . ASP A 1 315 ? -17.642 -6.229 7.300 1.00 96.38 315 ASP A C 1
ATOM 2572 O O . ASP A 1 315 ? -18.739 -6.299 7.849 1.00 96.38 315 ASP A O 1
ATOM 2576 N N . ILE A 1 316 ? -17.167 -5.080 6.807 1.00 96.62 316 ILE A N 1
ATOM 2577 C CA . ILE A 1 316 ? -17.847 -3.787 6.902 1.00 96.62 316 ILE A CA 1
ATOM 2578 C C . ILE A 1 316 ? -17.993 -3.199 5.499 1.00 96.62 316 ILE A C 1
ATOM 2580 O O . ILE A 1 316 ? -17.037 -3.165 4.722 1.00 96.62 316 ILE A O 1
ATOM 2584 N N . HIS A 1 317 ? -19.181 -2.682 5.186 1.00 96.38 317 HIS A N 1
ATOM 2585 C CA . HIS A 1 317 ? -19.465 -2.018 3.917 1.00 96.38 317 HIS A CA 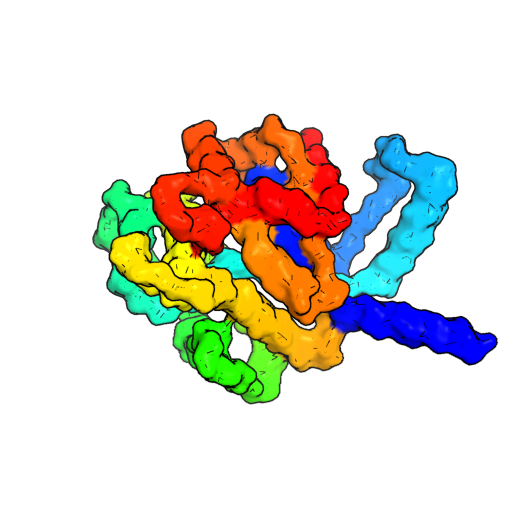1
ATOM 2586 C C . HIS A 1 317 ? -19.818 -0.551 4.152 1.00 96.38 317 HIS A C 1
ATOM 2588 O O . HIS A 1 317 ? -20.837 -0.234 4.760 1.00 96.38 317 HIS A O 1
ATOM 2594 N N . ILE A 1 318 ? -18.978 0.351 3.646 1.00 93.62 318 ILE A N 1
ATOM 2595 C CA . ILE A 1 318 ? -19.214 1.793 3.665 1.00 93.62 318 ILE A CA 1
ATOM 2596 C C . ILE A 1 318 ? -19.675 2.235 2.284 1.00 93.62 318 ILE A C 1
ATOM 2598 O O . ILE A 1 318 ? -19.015 1.979 1.275 1.00 93.62 318 ILE A O 1
ATOM 2602 N N . PHE A 1 319 ? -20.796 2.948 2.251 1.00 91.06 319 PHE A N 1
ATOM 2603 C CA . PHE A 1 319 ? -21.282 3.621 1.058 1.00 91.06 319 PHE A CA 1
ATOM 2604 C C . PHE A 1 319 ? -20.855 5.094 1.083 1.00 91.06 319 PHE A C 1
ATOM 2606 O O . PHE A 1 319 ? -21.237 5.844 1.977 1.00 91.06 319 PHE A O 1
ATOM 2613 N N . ASN A 1 320 ? -20.047 5.497 0.103 1.00 89.19 320 ASN A N 1
ATOM 2614 C CA . ASN A 1 320 ? -19.442 6.818 -0.049 1.00 89.19 320 ASN A CA 1
ATOM 2615 C C . ASN A 1 320 ? -19.955 7.523 -1.323 1.00 89.19 320 ASN A C 1
ATOM 2617 O O . ASN A 1 320 ? -19.224 7.654 -2.314 1.00 89.19 320 ASN A O 1
ATOM 2621 N N . PRO A 1 321 ? -21.225 7.959 -1.350 1.00 82.81 321 PRO A N 1
ATOM 2622 C CA . PRO A 1 321 ? -21.757 8.699 -2.481 1.00 82.81 321 PRO A CA 1
ATOM 2623 C C . PRO A 1 321 ? -21.143 10.106 -2.515 1.00 82.81 321 PRO A C 1
ATOM 2625 O O . PRO A 1 321 ? -21.489 10.972 -1.715 1.00 82.81 321 PRO A O 1
ATOM 2628 N N . LYS A 1 322 ? -20.240 10.357 -3.468 1.00 69.25 322 LYS A N 1
ATOM 2629 C CA . LYS A 1 322 ? -19.735 11.712 -3.752 1.00 69.25 322 LYS A CA 1
ATOM 2630 C C . LYS A 1 322 ? -20.782 12.514 -4.531 1.00 69.25 322 LYS A C 1
ATOM 2632 O O . LYS A 1 322 ? -20.868 12.331 -5.736 1.00 69.25 322 LYS A O 1
ATOM 2637 N N . LYS A 1 323 ? -21.596 13.324 -3.854 1.00 58.53 323 LYS A N 1
ATOM 2638 C CA . LYS A 1 323 ? -22.486 14.275 -4.541 1.00 58.53 323 LYS A CA 1
ATOM 2639 C C . LYS A 1 323 ? -21.698 15.328 -5.312 1.00 58.53 323 LYS A C 1
ATOM 2641 O O . LYS A 1 323 ? -20.613 15.714 -4.818 1.00 58.53 323 LYS A O 1
#